Protein AF-A0A9W8CNP0-F1 (afdb_monomer_lite)

Secondary structure (DSSP, 8-state):
---HHHHHHHHHHHHHHHHHHHHHHHHHHHHHHHHHHHHHHHTT-S---------------HHHHHHHHHHHHHHHHHHHHHHHHS-HHHHHHHHHHHHHHHHHHHHHHHHHHHHHHHH-------------TT---------HHHHHHHHHHHHHHHHHHHH--HHHHHHHHHHHHHHHHHHTTT--

InterPro domains:
  IPR007369 Peptidase A22B, signal peptide peptidase [PF04258] (54-188)
  IPR007369 Peptidase A22B, signal peptide peptidase [PTHR12174] (8-188)

Radius of gyration: 21.9 Å; chains: 1; bounding box: 45×55×64 Å

Sequence (188 aa):
MADAGVLVAYAAIGAMALAPIYTGSYASLSRLASSKKRSDKAQFAEYSDSEDEDDESESLSSEDAYWMPVYGSGALLTMFLVLKYLKSEWVTVLLSAYIALVGVAAVTQVAVCAAKRATGVKLPLFHVHLAHRARTIAHVQFTALHIGACAGAAVLTGFYLWSRNWVASNALGLAASFSAVALLRLDS

pLDDT: mean 74.89, std 20.9, range [31.19, 96.94]

Organism: NCBI:txid1286918

Structure (mmCIF, N/CA/C/O backbone):
data_AF-A0A9W8CNP0-F1
#
_entry.id   AF-A0A9W8CNP0-F1
#
loop_
_atom_site.group_PDB
_atom_site.id
_atom_site.type_symbol
_atom_site.label_atom_id
_atom_site.label_alt_id
_atom_site.label_comp_id
_atom_site.label_asym_id
_atom_site.label_entity_id
_atom_site.label_seq_id
_atom_site.pdbx_PDB_ins_code
_atom_site.Cartn_x
_atom_site.Cartn_y
_atom_site.Cartn_z
_atom_site.occupancy
_atom_site.B_iso_or_equiv
_atom_site.auth_seq_id
_atom_site.auth_comp_id
_atom_site.auth_asym_id
_atom_site.auth_atom_id
_atom_site.pdbx_PDB_model_num
ATOM 1 N N . MET A 1 1 ? -14.488 22.983 -21.246 1.00 52.34 1 MET A N 1
ATOM 2 C CA . MET A 1 1 ? -15.322 22.660 -20.067 1.00 52.34 1 MET A CA 1
ATOM 3 C C . MET A 1 1 ? -14.872 21.288 -19.608 1.00 52.34 1 MET A C 1
ATOM 5 O O . MET A 1 1 ? -14.804 20.413 -20.460 1.00 52.34 1 MET A O 1
ATOM 9 N N . ALA A 1 2 ? -14.423 21.124 -18.360 1.00 57.47 2 ALA A N 1
ATOM 10 C CA . ALA A 1 2 ? -14.002 19.806 -17.885 1.00 57.47 2 ALA A CA 1
ATOM 11 C C . ALA A 1 2 ? -15.187 18.840 -18.003 1.00 57.47 2 ALA A C 1
ATOM 13 O O . ALA A 1 2 ? -16.287 19.168 -17.560 1.00 57.47 2 ALA A O 1
ATOM 14 N N . ASP A 1 3 ? -14.965 17.703 -18.655 1.00 85.06 3 ASP A N 1
ATOM 15 C CA . ASP A 1 3 ? -15.973 16.660 -18.799 1.00 85.06 3 ASP A CA 1
ATOM 16 C C . ASP A 1 3 ? -16.350 16.132 -17.404 1.00 85.06 3 ASP A C 1
ATOM 18 O O . ASP A 1 3 ? -15.479 15.952 -16.544 1.00 85.06 3 ASP A O 1
ATOM 22 N N . ALA A 1 4 ? -17.641 15.916 -17.152 1.00 87.06 4 ALA A N 1
ATOM 23 C CA . ALA A 1 4 ? -18.155 15.575 -15.825 1.00 87.06 4 ALA A CA 1
ATOM 24 C C . ALA A 1 4 ? -17.479 14.312 -15.261 1.00 87.06 4 ALA A C 1
ATOM 26 O O . ALA A 1 4 ? -17.201 14.235 -14.063 1.00 87.06 4 ALA A O 1
ATOM 27 N N . GLY A 1 5 ? -17.129 13.358 -16.131 1.00 87.25 5 GLY A N 1
ATOM 28 C CA . GLY A 1 5 ? -16.416 12.139 -15.747 1.00 87.25 5 GLY A CA 1
ATOM 29 C C . GLY A 1 5 ? -15.008 12.390 -15.195 1.00 87.25 5 GLY A C 1
ATOM 30 O O . GLY A 1 5 ? -14.600 11.743 -14.231 1.00 87.25 5 GLY A O 1
ATOM 31 N N . VAL A 1 6 ? -14.279 13.366 -15.742 1.00 89.50 6 VAL A N 1
ATOM 32 C CA . VAL A 1 6 ? -12.925 13.716 -15.276 1.00 89.50 6 VAL A CA 1
ATOM 33 C C . VAL A 1 6 ? -12.987 14.374 -13.899 1.00 89.50 6 VAL A C 1
ATOM 35 O O . VAL A 1 6 ? -12.171 14.079 -13.026 1.00 89.50 6 VAL A O 1
ATOM 38 N N . LEU A 1 7 ? -13.993 15.221 -13.672 1.00 92.25 7 LEU A N 1
ATOM 39 C CA . LEU A 1 7 ? -14.185 15.895 -12.390 1.00 92.25 7 LEU A CA 1
ATOM 40 C C . LEU A 1 7 ? -14.560 14.902 -11.278 1.00 92.25 7 LEU A C 1
ATOM 42 O O . LEU A 1 7 ? -14.022 14.983 -10.174 1.00 92.25 7 LEU A O 1
ATOM 46 N N . VAL A 1 8 ? -15.409 13.916 -11.592 1.00 91.06 8 VAL A N 1
ATOM 47 C CA . VAL A 1 8 ? -15.723 12.802 -10.683 1.00 91.06 8 VAL A CA 1
ATOM 48 C C . VAL A 1 8 ? -14.477 11.975 -10.375 1.00 91.06 8 VAL A C 1
ATOM 50 O O . VAL A 1 8 ? -14.248 11.645 -9.213 1.00 91.06 8 VAL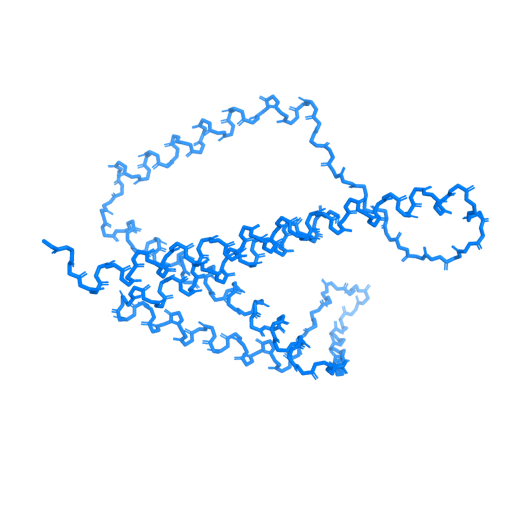 A O 1
ATOM 53 N N . ALA A 1 9 ? -13.643 11.675 -11.376 1.00 90.44 9 ALA A N 1
ATOM 54 C CA . ALA A 1 9 ? -12.404 10.937 -11.156 1.00 90.44 9 ALA A CA 1
ATOM 55 C C . ALA A 1 9 ? -11.478 11.684 -10.186 1.00 90.44 9 ALA A C 1
ATOM 57 O O . ALA A 1 9 ? -11.059 11.091 -9.195 1.00 90.44 9 ALA A O 1
ATOM 58 N N . TYR A 1 10 ? -11.228 12.981 -10.404 1.00 91.94 10 TYR A N 1
ATOM 59 C CA . TYR A 1 10 ? -10.397 13.801 -9.512 1.00 91.94 10 TYR A CA 1
ATOM 60 C C . TYR A 1 10 ? -10.950 13.902 -8.091 1.00 91.94 10 TYR A C 1
ATOM 62 O O . TYR A 1 10 ? -10.191 13.772 -7.130 1.00 91.94 10 TYR A O 1
ATOM 70 N N . ALA A 1 11 ? -12.265 14.070 -7.941 1.00 93.12 11 ALA A N 1
ATOM 71 C CA . ALA A 1 11 ? -12.896 14.049 -6.628 1.00 93.12 11 ALA A CA 1
ATOM 72 C C . ALA A 1 11 ? -12.713 12.684 -5.939 1.00 93.12 11 ALA A C 1
ATOM 74 O O . ALA A 1 11 ? -12.383 12.632 -4.753 1.00 93.12 11 ALA A O 1
ATOM 75 N N . ALA A 1 12 ? -12.859 11.583 -6.683 1.00 91.94 12 ALA A N 1
ATOM 76 C CA . ALA A 1 12 ? -12.706 10.231 -6.159 1.00 91.94 12 ALA A CA 1
ATOM 77 C C . ALA A 1 12 ? -11.271 9.945 -5.693 1.00 91.94 12 ALA A C 1
ATOM 79 O O . ALA A 1 12 ? -11.085 9.499 -4.561 1.00 91.94 12 ALA A O 1
ATOM 80 N N . ILE A 1 13 ? -10.248 10.227 -6.511 1.00 92.12 13 ILE A N 1
ATOM 81 C CA . ILE A 1 13 ? -8.848 10.026 -6.089 1.00 92.12 13 ILE A CA 1
ATOM 82 C C . ILE A 1 13 ? -8.451 10.959 -4.941 1.00 92.12 13 ILE A C 1
ATOM 84 O O . ILE A 1 13 ? -7.749 10.523 -4.031 1.00 92.12 13 ILE A O 1
ATOM 88 N N . GLY A 1 14 ? -8.953 12.199 -4.918 1.00 93.75 14 GLY A N 1
ATOM 89 C CA . GLY A 1 14 ? -8.741 13.120 -3.801 1.00 93.75 14 GLY A CA 1
ATOM 90 C C . GLY A 1 14 ? -9.324 12.584 -2.492 1.00 93.75 14 GLY A C 1
ATOM 91 O O . GLY A 1 14 ? -8.628 12.521 -1.480 1.00 93.75 14 GLY A O 1
ATOM 92 N N . ALA A 1 15 ? -10.574 12.116 -2.512 1.00 93.81 15 ALA A N 1
ATOM 93 C CA . ALA A 1 15 ? -11.214 11.523 -1.340 1.00 93.81 15 ALA A CA 1
ATOM 94 C C . ALA A 1 15 ? -10.492 10.249 -0.862 1.00 93.81 15 ALA A C 1
ATOM 96 O O . ALA A 1 15 ? -10.265 10.079 0.338 1.00 93.81 15 ALA A O 1
ATOM 97 N N . MET A 1 16 ? -10.083 9.379 -1.793 1.00 93.12 16 MET A N 1
ATOM 98 C CA . MET A 1 16 ? -9.339 8.155 -1.478 1.00 93.12 16 MET A CA 1
ATOM 99 C C . MET A 1 16 ? -7.956 8.435 -0.885 1.00 93.12 16 MET A C 1
ATOM 101 O O . MET A 1 16 ? -7.512 7.662 -0.043 1.00 93.12 16 MET A O 1
ATOM 105 N N . ALA A 1 17 ? -7.298 9.535 -1.263 1.00 92.69 17 ALA A N 1
ATOM 106 C CA . ALA A 1 17 ? -6.037 9.956 -0.658 1.00 92.69 17 ALA A CA 1
ATOM 107 C C . ALA A 1 17 ? -6.234 10.522 0.759 1.00 92.69 17 ALA A C 1
ATOM 109 O O . ALA A 1 17 ? -5.468 10.209 1.669 1.00 92.69 17 ALA A O 1
ATOM 110 N N . LEU A 1 18 ? -7.284 11.321 0.975 1.00 94.62 18 LEU A N 1
ATOM 111 C CA . LEU A 1 18 ? -7.555 11.942 2.276 1.00 94.62 18 LEU A CA 1
ATOM 112 C C . LEU A 1 18 ? -7.949 10.926 3.358 1.00 94.62 18 LEU A C 1
ATOM 114 O O . LEU A 1 18 ? -7.628 11.130 4.527 1.00 94.62 18 LEU A O 1
ATOM 118 N N . ALA A 1 19 ? -8.611 9.825 2.998 1.00 91.69 19 ALA A N 1
ATOM 119 C CA . ALA A 1 19 ? -9.080 8.819 3.954 1.00 91.69 19 ALA A CA 1
ATOM 120 C C . ALA A 1 19 ? -7.958 8.151 4.796 1.00 91.69 19 ALA A C 1
ATOM 122 O O . ALA A 1 19 ? -8.030 8.209 6.032 1.00 91.69 19 ALA A O 1
ATOM 123 N N . PRO A 1 20 ? -6.907 7.539 4.211 1.00 90.62 20 PRO A N 1
ATOM 124 C CA . PRO A 1 20 ? -5.796 6.977 4.979 1.00 90.62 20 PRO A CA 1
ATOM 125 C C . PRO A 1 20 ? -4.989 8.057 5.717 1.00 90.62 20 PRO A C 1
ATOM 127 O O . PRO A 1 20 ? -4.544 7.813 6.834 1.00 90.62 20 PRO A O 1
ATOM 130 N N . ILE A 1 21 ? -4.867 9.272 5.164 1.00 91.56 21 ILE A N 1
ATOM 131 C CA . ILE A 1 21 ? -4.181 10.394 5.831 1.00 91.56 21 ILE A CA 1
ATOM 132 C C . ILE A 1 21 ? -4.920 10.795 7.111 1.00 91.56 21 ILE A C 1
ATOM 134 O O . ILE A 1 21 ? -4.317 10.888 8.179 1.00 91.56 21 ILE A O 1
ATOM 138 N N . TYR A 1 22 ? -6.236 10.997 7.022 1.00 91.81 22 TYR A N 1
ATOM 139 C CA . TYR A 1 22 ? -7.063 11.369 8.166 1.00 91.81 22 TYR A CA 1
ATOM 140 C C . TYR A 1 22 ? -7.059 10.282 9.242 1.00 91.81 22 TYR A C 1
ATOM 142 O O . TYR A 1 22 ? -6.845 10.564 10.419 1.00 91.81 22 TYR A O 1
ATOM 150 N N . THR A 1 23 ? -7.260 9.024 8.846 1.00 86.44 23 THR A N 1
ATOM 151 C CA . THR A 1 23 ? -7.274 7.902 9.796 1.00 86.44 23 THR A CA 1
ATOM 152 C C . THR A 1 23 ? -5.909 7.650 10.432 1.00 86.44 23 THR A C 1
ATOM 154 O O . THR A 1 23 ? -5.859 7.347 11.625 1.00 86.44 23 THR A O 1
ATOM 157 N N . GLY A 1 24 ? -4.817 7.826 9.684 1.00 86.44 24 GLY A N 1
ATOM 158 C CA . GLY A 1 24 ? -3.456 7.806 10.212 1.00 86.44 24 GLY A CA 1
ATOM 159 C C . GLY A 1 24 ? -3.225 8.931 11.221 1.00 86.44 24 GLY A C 1
ATOM 160 O O . GLY A 1 24 ? -2.828 8.666 12.350 1.00 86.44 24 GLY A O 1
ATOM 161 N N . SER A 1 25 ? -3.572 10.172 10.866 1.00 89.12 25 SER A N 1
ATOM 162 C CA . SER A 1 25 ? -3.433 11.339 11.749 1.00 89.12 25 SER A CA 1
ATOM 163 C C . SER A 1 25 ? -4.245 11.203 13.043 1.00 89.12 25 SER A C 1
ATOM 165 O O . SER A 1 25 ? -3.721 11.421 14.137 1.00 89.12 25 SER A O 1
ATOM 167 N N . TYR A 1 26 ? -5.506 10.773 12.945 1.00 86.12 26 TYR A N 1
ATOM 168 C CA . TYR A 1 26 ? -6.362 10.553 14.111 1.00 86.12 26 TYR A CA 1
ATOM 169 C C . TYR A 1 26 ? -5.817 9.445 15.021 1.00 86.12 26 TYR A C 1
ATOM 171 O O . TYR A 1 26 ? -5.792 9.592 16.246 1.00 86.12 26 TYR A O 1
ATOM 179 N N . ALA A 1 27 ? -5.325 8.350 14.431 1.00 79.88 27 ALA A N 1
ATOM 180 C CA . ALA A 1 27 ? -4.670 7.290 15.186 1.00 79.88 27 ALA A CA 1
ATOM 181 C C . ALA A 1 27 ? -3.427 7.809 15.930 1.00 79.88 27 ALA A C 1
ATOM 183 O O . ALA A 1 27 ? -3.267 7.492 17.109 1.00 79.88 27 ALA A O 1
ATOM 184 N N . SER A 1 28 ? -2.605 8.658 15.307 1.00 78.75 28 SER A N 1
ATOM 185 C CA . SER A 1 28 ? -1.429 9.262 15.949 1.00 78.75 28 SER A CA 1
ATOM 186 C C . SER A 1 28 ? -1.783 10.156 17.144 1.00 78.75 28 SER A C 1
ATOM 188 O O . SER A 1 28 ? -1.115 10.095 18.174 1.00 78.75 28 SER A O 1
ATOM 190 N N . LEU A 1 29 ? -2.870 10.934 17.073 1.00 78.81 29 LEU A N 1
ATOM 191 C CA . LEU A 1 29 ? -3.323 11.763 18.202 1.00 78.81 29 LEU A CA 1
ATOM 192 C C . LEU A 1 29 ? -3.819 10.923 19.385 1.00 78.81 29 LEU A C 1
ATOM 194 O O . LEU A 1 29 ? -3.497 11.219 20.537 1.00 78.81 29 LEU A O 1
ATOM 198 N N . SER A 1 30 ? -4.572 9.851 19.111 1.00 71.31 30 SER A N 1
ATOM 199 C CA . SER A 1 30 ? -5.047 8.938 20.161 1.00 71.31 30 SER A CA 1
ATOM 200 C C . SER A 1 30 ? -3.893 8.278 20.929 1.00 71.31 30 SER A C 1
ATOM 202 O O . SER A 1 30 ? -4.005 8.037 22.131 1.00 71.31 30 SER A O 1
ATOM 204 N N . ARG A 1 31 ? -2.751 8.069 20.261 1.00 64.56 31 ARG A N 1
ATOM 205 C CA . ARG A 1 31 ? -1.525 7.525 20.857 1.00 64.56 31 ARG A CA 1
ATOM 206 C C . ARG A 1 31 ? -0.835 8.521 21.774 1.00 64.56 31 ARG A C 1
ATOM 208 O O . ARG A 1 31 ? -0.510 8.160 22.899 1.00 64.56 31 ARG A O 1
ATOM 215 N N . LEU A 1 32 ? -0.692 9.778 21.352 1.00 64.94 32 LEU A N 1
ATOM 216 C CA . LEU A 1 32 ? -0.100 10.819 22.197 1.00 64.94 32 LEU A CA 1
ATOM 217 C C . LEU A 1 32 ? -0.927 11.051 23.474 1.00 64.94 32 LEU A C 1
ATOM 219 O O . LEU A 1 32 ? -0.374 11.189 24.564 1.00 64.94 32 LEU A O 1
ATOM 223 N N . ALA A 1 33 ? -2.259 11.024 23.360 1.00 61.75 33 ALA A N 1
ATOM 224 C CA . ALA A 1 33 ? -3.156 11.129 24.511 1.00 61.75 33 ALA A CA 1
ATOM 225 C C . ALA A 1 33 ? -3.065 9.908 25.451 1.00 61.75 33 ALA A C 1
ATOM 227 O O . ALA A 1 33 ? -3.088 10.070 26.672 1.00 61.75 33 ALA A O 1
ATOM 228 N N . SER A 1 34 ? -2.936 8.693 24.901 1.00 59.28 34 SER A N 1
ATOM 229 C CA . SER A 1 34 ? -2.776 7.458 25.683 1.00 59.28 34 SER A CA 1
ATOM 230 C C . SER A 1 34 ? -1.407 7.358 26.365 1.00 59.28 34 SER A C 1
ATOM 232 O O . SER A 1 34 ? -1.339 6.963 27.525 1.00 59.28 34 SER A O 1
ATOM 234 N N . SER A 1 35 ? -0.331 7.772 25.689 1.00 57.94 35 SER A N 1
ATOM 235 C CA . SER A 1 35 ? 1.027 7.831 26.247 1.00 57.94 35 SER A CA 1
ATOM 236 C C . SER A 1 35 ? 1.113 8.833 27.406 1.00 57.94 35 SER A C 1
ATOM 238 O O . SER A 1 35 ? 1.580 8.480 28.487 1.00 57.94 35 SER A O 1
ATOM 240 N N . LYS A 1 36 ? 0.515 10.028 27.267 1.00 57.53 36 LYS A N 1
ATOM 241 C CA . LYS A 1 36 ? 0.411 11.001 28.372 1.00 57.53 36 LYS A CA 1
ATOM 242 C C . LYS A 1 36 ? -0.359 10.441 29.579 1.00 57.53 36 LYS A C 1
ATOM 244 O O . LYS A 1 36 ? 0.073 10.603 30.714 1.00 57.53 36 LYS A O 1
ATOM 249 N N . LYS A 1 37 ? -1.454 9.708 29.339 1.00 57.44 37 LYS A N 1
ATOM 250 C CA . LYS A 1 37 ? -2.238 9.052 30.401 1.00 57.44 37 LYS A CA 1
ATOM 251 C C . LYS A 1 37 ? -1.493 7.880 31.064 1.00 57.44 37 LYS A C 1
ATOM 253 O O . LYS A 1 37 ? -1.714 7.639 32.247 1.00 57.44 37 LYS A O 1
ATOM 258 N N . ARG A 1 38 ? -0.628 7.159 30.333 1.00 54.12 38 ARG A N 1
ATOM 259 C CA . ARG A 1 38 ? 0.280 6.135 30.892 1.00 54.12 38 ARG A CA 1
ATOM 260 C C . ARG A 1 38 ? 1.384 6.785 31.736 1.00 54.12 38 ARG A C 1
ATOM 262 O O . ARG A 1 38 ? 1.612 6.301 32.835 1.00 54.12 38 ARG A O 1
ATOM 269 N N . SER A 1 39 ? 1.968 7.908 31.306 1.00 51.56 39 SER A N 1
ATOM 270 C CA . SER A 1 39 ? 2.965 8.668 32.088 1.00 51.56 39 SER A CA 1
ATOM 271 C C . SER A 1 39 ? 2.400 9.182 33.418 1.00 51.56 39 SER A C 1
ATOM 273 O O . SER A 1 39 ? 3.033 9.008 34.455 1.00 51.56 39 SER A O 1
ATOM 275 N N . ASP A 1 40 ? 1.189 9.750 33.414 1.00 51.94 40 ASP A N 1
ATOM 276 C CA . ASP A 1 40 ? 0.537 10.232 34.644 1.00 51.94 40 ASP A CA 1
ATOM 277 C C . ASP A 1 40 ? 0.122 9.075 35.580 1.00 51.94 40 ASP A C 1
ATOM 279 O O . ASP A 1 40 ? 0.050 9.245 36.796 1.00 51.94 40 ASP A O 1
ATOM 283 N N . LYS A 1 41 ? -0.145 7.877 35.032 1.00 48.78 41 LYS A N 1
ATOM 284 C CA . LYS A 1 41 ? -0.529 6.682 35.807 1.00 48.78 41 LYS A CA 1
ATOM 285 C C . LYS A 1 41 ? 0.682 5.888 36.322 1.00 48.78 41 LYS A C 1
ATOM 287 O O . LYS A 1 41 ? 0.595 5.311 37.402 1.00 48.78 41 LYS A O 1
ATOM 292 N N . ALA A 1 42 ? 1.802 5.891 35.597 1.00 48.53 42 ALA A N 1
ATOM 293 C CA . ALA A 1 42 ? 3.058 5.250 35.997 1.00 48.53 42 ALA A CA 1
ATOM 294 C C . ALA A 1 42 ? 3.682 5.915 37.234 1.00 48.53 42 ALA A C 1
ATOM 296 O O . ALA A 1 42 ? 4.314 5.241 38.038 1.00 48.53 42 ALA A O 1
ATOM 297 N N . GLN A 1 43 ? 3.421 7.207 37.460 1.00 48.19 43 GLN A N 1
ATOM 298 C CA . GLN A 1 43 ? 3.875 7.906 38.665 1.00 48.19 43 GLN A CA 1
ATOM 299 C C . GLN A 1 43 ? 3.107 7.499 39.948 1.00 48.19 43 GLN A C 1
ATOM 301 O O . GLN A 1 43 ? 3.491 7.915 41.038 1.00 48.19 43 GLN A O 1
ATOM 306 N N . PHE A 1 44 ? 2.037 6.691 39.848 1.00 45.84 44 PHE A N 1
ATOM 307 C CA . PHE A 1 44 ? 1.199 6.281 40.991 1.00 45.84 44 PHE A CA 1
ATOM 308 C C . PHE A 1 44 ? 0.917 4.763 41.075 1.00 45.84 44 PHE A C 1
ATOM 310 O O . PHE A 1 44 ? 0.203 4.321 41.972 1.00 45.84 44 PHE A O 1
ATOM 317 N N . ALA A 1 45 ? 1.448 3.936 40.170 1.00 45.88 45 ALA A N 1
ATOM 318 C CA . ALA A 1 45 ? 1.125 2.508 40.096 1.00 45.88 45 ALA A CA 1
ATOM 319 C C . ALA A 1 45 ? 2.363 1.613 40.292 1.00 45.88 45 ALA A C 1
ATOM 321 O O . ALA A 1 45 ? 2.779 0.920 39.374 1.00 45.88 45 ALA A O 1
ATOM 322 N N . GLU A 1 46 ? 2.913 1.582 41.510 1.00 38.09 46 GLU A N 1
ATOM 323 C CA . GLU A 1 46 ? 3.950 0.614 41.925 1.00 38.09 46 GLU A CA 1
ATOM 324 C C . GLU A 1 46 ? 3.354 -0.728 42.415 1.00 38.09 46 GLU A C 1
ATOM 326 O O . GLU A 1 46 ? 3.965 -1.437 43.206 1.00 38.09 46 GLU A O 1
ATOM 331 N N . TYR A 1 47 ? 2.134 -1.097 42.001 1.00 36.94 47 TYR A N 1
ATOM 332 C CA . TYR A 1 47 ? 1.569 -2.421 42.309 1.00 36.94 47 TYR A CA 1
ATOM 333 C C . TYR A 1 47 ? 0.377 -2.762 41.399 1.00 36.94 47 TYR A C 1
ATOM 335 O O . TYR A 1 47 ? -0.785 -2.645 41.785 1.00 36.94 47 TYR A O 1
ATOM 343 N N . SER A 1 48 ? 0.639 -3.155 40.153 1.00 31.19 48 SER A N 1
ATOM 344 C CA . SER A 1 48 ? -0.334 -3.909 39.355 1.00 31.19 48 SER A CA 1
ATOM 345 C C . SER A 1 48 ? 0.403 -4.753 38.326 1.00 31.19 48 SER A C 1
ATOM 347 O O . SER A 1 48 ? 1.022 -4.228 37.410 1.00 31.19 48 SER A O 1
ATOM 349 N N . ASP A 1 49 ? 0.300 -6.059 38.523 1.00 33.12 49 ASP A N 1
ATOM 350 C CA . ASP A 1 49 ? 0.752 -7.146 37.663 1.00 33.12 49 ASP A CA 1
ATOM 351 C C . ASP A 1 49 ? 0.014 -7.098 36.312 1.00 33.12 49 ASP A C 1
ATOM 353 O O . ASP A 1 49 ? -1.106 -7.593 36.170 1.00 33.12 49 ASP A O 1
ATOM 357 N N . SER A 1 50 ? 0.590 -6.393 35.341 1.00 31.44 50 SER A N 1
ATOM 358 C CA . SER A 1 50 ? 0.141 -6.404 33.950 1.00 31.44 50 SER A CA 1
ATOM 359 C C . SER A 1 50 ? 1.344 -6.646 33.050 1.00 31.44 50 SER A C 1
ATOM 361 O O . SER A 1 50 ? 2.167 -5.750 32.873 1.00 31.44 50 SER A O 1
ATOM 363 N N . GLU A 1 51 ? 1.412 -7.866 32.514 1.00 37.09 51 GLU A N 1
ATOM 364 C CA . GLU A 1 51 ? 2.249 -8.308 31.394 1.00 37.09 51 GLU A CA 1
ATOM 365 C C . GLU A 1 51 ? 1.893 -7.536 30.105 1.00 37.09 51 GLU A C 1
ATOM 367 O O . GLU A 1 51 ? 1.311 -8.094 29.179 1.00 37.09 51 GLU A O 1
ATOM 372 N N . ASP A 1 52 ? 2.193 -6.240 30.043 1.00 37.22 52 ASP A N 1
ATOM 373 C CA . ASP A 1 52 ? 2.181 -5.490 28.786 1.00 37.22 52 ASP A CA 1
ATOM 374 C C . ASP A 1 52 ? 3.639 -5.234 28.397 1.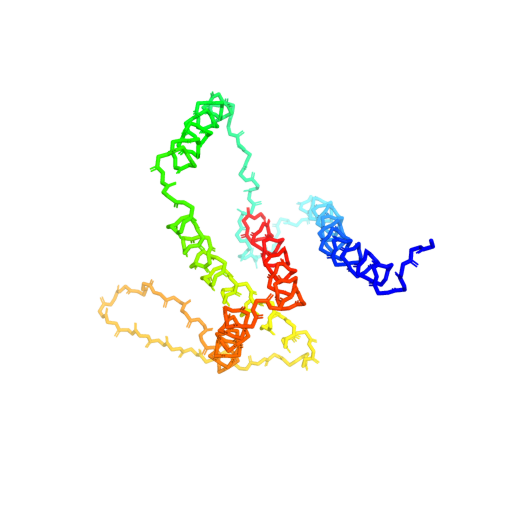00 37.22 52 ASP A C 1
ATOM 376 O O . ASP A 1 52 ? 4.328 -4.462 29.062 1.00 37.22 52 ASP A O 1
ATOM 380 N N . GLU A 1 53 ? 4.078 -5.938 27.352 1.00 39.38 53 GLU A N 1
ATOM 381 C CA . GLU A 1 53 ? 5.381 -5.823 26.694 1.00 39.38 53 GLU A CA 1
ATOM 382 C C . GLU A 1 53 ? 5.804 -4.353 26.536 1.00 39.38 53 GLU A C 1
ATOM 384 O O . GLU A 1 53 ? 5.014 -3.487 26.143 1.00 39.38 53 GLU A O 1
ATOM 389 N N . ASP A 1 54 ? 7.060 -4.085 26.883 1.00 39.75 54 ASP A N 1
ATOM 390 C CA . ASP A 1 54 ? 7.716 -2.796 26.729 1.00 39.75 54 ASP A CA 1
ATOM 391 C C . ASP A 1 54 ? 7.790 -2.419 25.236 1.00 39.75 54 ASP A C 1
ATOM 393 O O . ASP A 1 54 ? 8.763 -2.728 24.553 1.00 39.75 54 ASP A O 1
ATOM 397 N N . ASP A 1 55 ? 6.763 -1.740 24.716 1.00 48.44 55 ASP A N 1
ATOM 398 C CA . ASP A 1 55 ? 6.828 -1.013 23.440 1.00 48.44 55 ASP A CA 1
ATOM 399 C C . ASP A 1 55 ? 7.723 0.233 23.625 1.00 48.44 55 ASP A C 1
ATOM 401 O O . ASP A 1 55 ? 7.267 1.384 23.670 1.00 48.44 55 ASP A O 1
ATOM 405 N N . GLU A 1 56 ? 9.027 0.013 23.805 1.00 47.22 56 GLU A N 1
ATOM 406 C CA . GLU A 1 56 ? 10.023 1.045 23.547 1.00 47.22 56 GLU A CA 1
ATOM 407 C C . GLU A 1 56 ? 9.997 1.323 22.048 1.00 47.22 56 GLU A C 1
ATOM 409 O O . GLU A 1 56 ? 10.399 0.499 21.232 1.00 47.22 56 GLU A O 1
ATOM 414 N N . SER A 1 57 ? 9.523 2.511 21.672 1.00 51.69 57 SER A N 1
ATOM 415 C CA . SER A 1 57 ? 9.684 3.009 20.312 1.00 51.69 57 SER A CA 1
ATOM 416 C C . SER A 1 57 ? 11.167 2.915 19.938 1.00 51.69 57 SER A C 1
ATOM 418 O O . SER A 1 57 ? 11.967 3.675 20.493 1.00 51.69 57 SER A O 1
ATOM 420 N N . GLU A 1 58 ? 11.535 1.998 19.036 1.00 57.12 58 GLU A N 1
ATOM 421 C CA . GLU A 1 58 ? 12.906 1.856 18.547 1.00 57.12 58 GLU A CA 1
ATOM 422 C C . GLU A 1 58 ? 13.336 3.179 17.897 1.00 57.12 58 GLU A C 1
ATOM 424 O O . GLU A 1 58 ? 13.013 3.515 16.755 1.00 57.12 58 GLU A O 1
ATOM 429 N N . SER A 1 59 ? 14.028 4.001 18.679 1.00 63.16 59 SER A N 1
ATOM 430 C CA . SER A 1 59 ? 14.628 5.240 18.217 1.00 63.16 59 SER A CA 1
ATOM 431 C C . SER A 1 59 ? 15.823 4.867 17.352 1.00 63.16 59 SER A C 1
ATOM 433 O O . SER A 1 59 ? 16.818 4.379 17.885 1.00 63.16 59 SER A O 1
ATOM 435 N N . LEU A 1 60 ? 15.745 5.135 16.042 1.00 67.75 60 LEU A N 1
ATOM 436 C CA . LEU A 1 60 ? 16.868 4.960 15.115 1.00 67.75 60 LEU A CA 1
ATOM 437 C C . LEU A 1 60 ? 18.148 5.538 15.731 1.00 67.75 60 LEU A C 1
ATOM 439 O O . LEU A 1 60 ? 18.201 6.726 16.068 1.00 67.75 60 LEU A O 1
ATOM 443 N N . SER A 1 61 ? 19.169 4.698 15.895 1.00 80.69 61 SER A N 1
ATOM 444 C CA . SER A 1 61 ? 20.440 5.129 16.465 1.00 80.69 61 SER A CA 1
ATOM 445 C C . SER A 1 61 ? 21.118 6.130 15.525 1.00 80.69 61 SER A C 1
ATOM 447 O O . SER A 1 61 ? 20.989 6.057 14.300 1.00 80.69 61 SER A O 1
ATOM 449 N N . SER A 1 62 ? 21.896 7.058 16.086 1.00 79.75 62 SER A N 1
ATOM 450 C CA . SER A 1 62 ? 22.719 8.017 15.331 1.00 79.75 62 SER A CA 1
ATOM 451 C C . SER A 1 62 ? 23.614 7.330 14.290 1.00 79.75 62 SER A C 1
ATOM 453 O O . SER A 1 62 ? 23.948 7.919 13.263 1.00 79.75 62 SER A O 1
ATOM 455 N N . GLU A 1 63 ? 23.999 6.082 14.563 1.00 84.62 63 GLU A N 1
ATOM 456 C CA . GLU A 1 63 ? 24.816 5.253 13.683 1.00 84.62 63 GLU A CA 1
ATOM 457 C C . GLU A 1 63 ? 24.032 4.744 12.460 1.00 84.62 63 GLU A C 1
ATOM 459 O O . GLU A 1 63 ? 24.532 4.826 11.336 1.00 84.62 63 GLU A O 1
ATOM 464 N N . ASP A 1 64 ? 22.767 4.344 12.630 1.00 83.50 64 ASP A N 1
ATOM 465 C CA . ASP A 1 64 ? 21.894 3.905 11.529 1.00 83.50 64 ASP A CA 1
ATOM 466 C C . ASP A 1 64 ? 21.560 5.057 10.573 1.00 83.50 64 ASP A C 1
ATOM 468 O O . ASP A 1 64 ? 21.498 4.890 9.350 1.00 83.50 64 ASP A O 1
ATOM 472 N N . ALA A 1 65 ? 21.414 6.269 11.118 1.00 87.62 65 ALA A N 1
ATOM 473 C CA . ALA A 1 65 ? 21.159 7.473 10.334 1.00 87.62 65 ALA A CA 1
ATOM 474 C C . ALA A 1 65 ? 22.308 7.803 9.363 1.00 87.62 65 ALA A C 1
ATOM 476 O O . ALA A 1 65 ? 22.058 8.314 8.269 1.00 87.62 65 ALA A O 1
ATOM 477 N N . TYR A 1 66 ? 23.559 7.479 9.716 1.00 90.06 66 TYR A N 1
ATOM 478 C CA . TYR A 1 66 ? 24.714 7.714 8.844 1.00 90.06 66 TYR A CA 1
ATOM 479 C C . TYR A 1 66 ? 24.755 6.760 7.642 1.00 90.06 66 TYR A C 1
ATOM 481 O O . TYR A 1 66 ? 25.229 7.135 6.570 1.00 90.06 66 TYR A O 1
ATOM 489 N N . TRP A 1 67 ? 24.216 5.547 7.783 1.00 91.62 67 TRP A N 1
ATOM 490 C CA . TRP A 1 67 ? 24.126 4.577 6.687 1.00 91.62 67 TRP A CA 1
ATOM 491 C C . TRP A 1 67 ? 22.951 4.839 5.736 1.00 91.62 67 TRP A C 1
ATOM 493 O O . TRP A 1 67 ? 22.985 4.406 4.579 1.00 91.62 67 TRP A O 1
ATOM 503 N N . MET A 1 68 ? 21.938 5.596 6.172 1.00 91.38 68 MET A N 1
ATOM 504 C CA . MET A 1 68 ? 20.746 5.916 5.376 1.00 91.38 68 MET A CA 1
ATOM 505 C C . MET A 1 68 ? 21.061 6.469 3.965 1.00 91.38 68 MET A C 1
ATOM 507 O O . MET A 1 68 ? 20.472 5.970 3.000 1.00 91.38 68 MET A O 1
ATOM 511 N N . PRO A 1 69 ? 21.994 7.426 3.765 1.00 93.44 69 PRO A N 1
ATOM 512 C CA . PRO A 1 69 ? 22.316 7.946 2.433 1.00 93.44 69 PRO A CA 1
ATOM 513 C C . PRO A 1 69 ? 22.950 6.897 1.515 1.00 93.44 69 PRO A C 1
ATOM 515 O O . PRO A 1 69 ? 22.726 6.919 0.304 1.00 93.44 69 PRO A O 1
ATOM 518 N N . VAL A 1 70 ? 23.722 5.963 2.079 1.00 95.06 70 VAL A N 1
ATOM 519 C CA . VAL A 1 70 ? 24.374 4.886 1.322 1.00 95.06 70 VAL A CA 1
ATOM 520 C C . VAL A 1 70 ? 23.322 3.909 0.802 1.00 95.06 70 VAL A C 1
ATOM 522 O O . VAL A 1 70 ? 23.292 3.627 -0.398 1.00 95.06 70 VAL A O 1
ATOM 525 N N . TYR A 1 71 ? 22.406 3.463 1.667 1.00 94.62 71 TYR A N 1
ATOM 526 C CA . TYR A 1 71 ? 21.282 2.619 1.255 1.00 94.62 71 TYR A CA 1
ATOM 527 C C . TYR A 1 71 ? 20.371 3.327 0.249 1.00 94.62 71 TYR A C 1
ATOM 529 O O . TYR A 1 71 ? 19.988 2.726 -0.755 1.00 94.62 71 TYR A O 1
ATOM 537 N N . GLY A 1 72 ? 20.083 4.616 0.459 1.00 94.62 72 GLY A N 1
ATOM 538 C CA . GLY A 1 72 ? 19.300 5.427 -0.474 1.00 94.62 72 GLY A CA 1
ATOM 539 C C . GLY A 1 72 ? 19.947 5.523 -1.857 1.00 94.62 72 GLY A C 1
ATOM 540 O O . GLY A 1 72 ? 19.286 5.288 -2.868 1.00 94.62 72 GLY A O 1
ATOM 541 N N . SER A 1 73 ? 21.254 5.792 -1.914 1.00 96.56 73 SER A N 1
ATOM 542 C CA . SER A 1 73 ? 22.020 5.829 -3.166 1.00 96.56 73 SER A CA 1
ATOM 543 C C . SER A 1 73 ? 22.014 4.474 -3.882 1.00 96.56 73 SER A C 1
ATOM 545 O O . SER A 1 73 ? 21.724 4.404 -5.078 1.00 96.56 73 SER A O 1
ATOM 547 N N . GLY A 1 74 ? 22.248 3.379 -3.150 1.00 96.94 74 GLY A N 1
ATOM 548 C CA . GLY A 1 74 ? 22.200 2.022 -3.697 1.00 96.94 74 GLY A CA 1
ATOM 549 C C . GLY A 1 74 ? 20.818 1.644 -4.239 1.00 96.94 74 GLY A C 1
ATOM 550 O O . GLY A 1 74 ? 20.716 1.084 -5.334 1.00 96.94 74 GLY A O 1
ATOM 551 N N . ALA A 1 75 ? 19.749 2.000 -3.524 1.00 95.06 75 ALA A N 1
ATOM 552 C CA . ALA A 1 75 ? 18.374 1.779 -3.964 1.00 95.06 75 ALA A CA 1
ATOM 553 C C . ALA A 1 75 ? 18.052 2.571 -5.241 1.00 95.06 75 ALA A C 1
ATOM 555 O O . ALA A 1 75 ? 17.519 2.004 -6.197 1.00 95.06 75 ALA A O 1
ATOM 556 N N . LEU A 1 76 ? 18.433 3.854 -5.300 1.00 94.94 76 LEU A N 1
ATOM 557 C CA . LEU A 1 76 ? 18.249 4.703 -6.483 1.00 94.94 76 LEU A CA 1
ATOM 558 C C . LEU A 1 76 ? 19.028 4.177 -7.691 1.00 94.94 76 LEU A C 1
ATOM 560 O O . LEU A 1 76 ? 18.483 4.111 -8.794 1.00 94.94 76 LEU A O 1
ATOM 564 N N . LEU A 1 77 ? 20.280 3.760 -7.489 1.00 96.31 77 LEU A N 1
ATOM 565 C CA . LEU A 1 77 ? 21.107 3.181 -8.542 1.00 96.31 77 LEU A CA 1
ATOM 566 C C . LEU A 1 77 ? 20.519 1.859 -9.045 1.00 96.31 77 LEU A C 1
ATOM 568 O O . LEU A 1 77 ? 20.395 1.665 -10.252 1.00 96.31 77 LEU A O 1
ATOM 572 N N . THR A 1 78 ? 20.083 0.980 -8.143 1.00 94.38 78 THR A N 1
ATOM 573 C CA . THR A 1 78 ? 19.431 -0.286 -8.509 1.00 94.38 78 THR A CA 1
ATOM 574 C C . THR A 1 78 ? 18.155 -0.033 -9.310 1.00 94.38 78 THR A C 1
ATOM 576 O O . T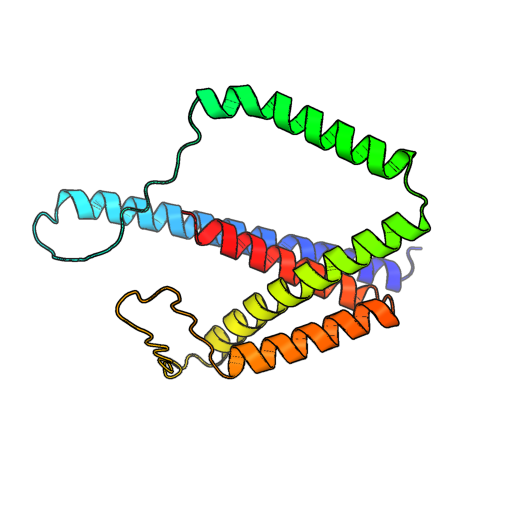HR A 1 78 ? 17.971 -0.619 -10.377 1.00 94.38 78 THR A O 1
ATOM 579 N N . MET A 1 79 ? 17.309 0.897 -8.856 1.00 90.62 79 MET A N 1
ATOM 580 C CA . MET A 1 79 ? 16.088 1.291 -9.561 1.00 90.62 79 MET A CA 1
ATOM 581 C C . MET A 1 79 ? 16.400 1.851 -10.955 1.00 90.62 79 MET A C 1
ATOM 583 O O . MET A 1 79 ? 15.754 1.480 -11.934 1.00 90.62 79 MET A O 1
ATOM 587 N N . PHE A 1 80 ? 17.434 2.687 -11.079 1.00 92.19 80 PHE A N 1
ATOM 588 C CA . PHE A 1 80 ? 17.883 3.215 -12.366 1.00 92.19 80 PHE A CA 1
ATOM 589 C C . PHE A 1 80 ? 18.341 2.109 -13.324 1.00 92.19 80 PHE A C 1
ATOM 591 O O . PHE A 1 80 ? 17.958 2.114 -14.493 1.00 92.19 80 PHE A O 1
ATOM 598 N N . LEU A 1 81 ? 19.133 1.144 -12.846 1.00 92.75 81 LEU A N 1
ATOM 599 C CA . LEU A 1 81 ? 19.602 0.025 -13.665 1.00 92.75 81 LEU A CA 1
ATOM 600 C C . LEU A 1 81 ? 18.437 -0.845 -14.148 1.00 92.75 81 LEU A C 1
ATOM 602 O O . LEU A 1 81 ? 18.388 -1.189 -15.329 1.00 92.75 81 LEU A O 1
ATOM 606 N N . VAL A 1 82 ? 17.478 -1.150 -13.270 1.00 90.19 82 VAL A N 1
ATOM 607 C CA . VAL A 1 82 ? 16.268 -1.899 -13.636 1.00 90.19 82 VAL A CA 1
ATOM 608 C C . VAL A 1 82 ? 15.495 -1.161 -14.727 1.00 90.19 82 VAL A C 1
ATOM 610 O O . VAL A 1 82 ? 15.161 -1.755 -15.743 1.00 90.19 82 VAL A O 1
ATOM 613 N N . LEU A 1 83 ? 15.262 0.144 -14.587 1.00 87.38 83 LEU A N 1
ATOM 614 C CA . LEU A 1 83 ? 14.515 0.900 -15.597 1.00 87.38 83 LEU A CA 1
ATOM 615 C C . LEU A 1 83 ? 15.282 1.079 -16.915 1.00 87.38 83 LEU A C 1
ATOM 617 O O . LEU A 1 83 ? 14.665 1.144 -17.975 1.00 87.38 83 LEU A O 1
ATOM 621 N N . LYS A 1 84 ? 16.616 1.167 -16.864 1.00 89.19 84 LYS A N 1
ATOM 622 C CA . LYS A 1 84 ? 17.454 1.392 -18.049 1.00 89.19 84 LYS A CA 1
ATOM 623 C C . LYS A 1 84 ? 17.691 0.124 -18.868 1.00 89.19 84 LYS A C 1
ATOM 625 O O . LYS A 1 84 ? 17.704 0.196 -20.094 1.00 89.19 84 LYS A O 1
ATOM 630 N N . TYR A 1 85 ? 17.938 -1.006 -18.209 1.00 89.88 85 TYR A N 1
ATOM 631 C CA . TYR A 1 85 ? 18.353 -2.243 -18.878 1.00 89.88 85 TYR A CA 1
ATOM 632 C C . TYR A 1 85 ? 17.215 -3.245 -19.073 1.00 89.88 85 TYR A C 1
ATOM 634 O O . TYR A 1 85 ? 17.303 -4.102 -19.953 1.00 89.88 85 TYR A O 1
ATOM 642 N N . LEU A 1 86 ? 16.142 -3.157 -18.287 1.00 88.31 86 LEU A N 1
ATOM 643 C CA . LEU A 1 86 ? 15.008 -4.061 -18.416 1.00 88.31 86 LEU A CA 1
ATOM 644 C C . LEU A 1 86 ? 14.031 -3.535 -19.475 1.00 88.31 86 LEU A C 1
ATOM 646 O O . LEU A 1 86 ? 13.687 -2.354 -19.507 1.00 88.31 86 LEU A O 1
ATOM 650 N N . LYS A 1 87 ? 13.553 -4.417 -20.361 1.00 86.50 87 LYS A N 1
ATOM 651 C CA . LYS A 1 87 ? 12.544 -4.028 -21.358 1.00 86.50 87 LYS A CA 1
ATOM 652 C C . LYS A 1 87 ? 11.230 -3.658 -20.663 1.00 86.50 87 LYS A C 1
ATOM 654 O O . LYS A 1 87 ? 10.844 -4.294 -19.683 1.00 86.50 87 LYS A O 1
ATOM 659 N N . SER A 1 88 ? 10.506 -2.698 -21.239 1.00 84.81 88 SER A N 1
ATOM 660 C CA . SER A 1 88 ? 9.223 -2.190 -20.717 1.00 84.81 88 SER A CA 1
ATOM 661 C C . SER A 1 88 ? 8.192 -3.295 -20.410 1.00 84.81 88 SER A C 1
ATOM 663 O O . SER A 1 88 ? 7.459 -3.211 -19.423 1.00 84.81 88 SER A O 1
ATOM 665 N N . GLU A 1 89 ? 8.189 -4.375 -21.194 1.00 89.69 89 GLU A N 1
ATOM 666 C CA . GLU A 1 89 ? 7.332 -5.550 -20.981 1.00 89.69 89 GLU A CA 1
ATOM 667 C C . GLU A 1 89 ? 7.614 -6.242 -19.637 1.00 89.69 89 GLU A C 1
ATOM 669 O O . GLU A 1 89 ? 6.698 -6.454 -18.842 1.00 89.69 89 GLU A O 1
ATOM 674 N N . TRP A 1 90 ? 8.884 -6.528 -19.336 1.00 89.12 90 TRP A N 1
ATOM 675 C CA . TRP A 1 90 ? 9.289 -7.185 -18.089 1.00 89.12 90 TRP A CA 1
ATOM 676 C C . TRP A 1 90 ? 9.039 -6.303 -16.868 1.00 89.12 90 TRP A C 1
ATOM 678 O O . TRP A 1 90 ? 8.606 -6.806 -15.834 1.00 89.12 90 TRP A O 1
ATOM 688 N N . VAL A 1 91 ? 9.234 -4.986 -16.998 1.00 89.00 91 VAL A N 1
ATOM 689 C CA . VAL A 1 91 ? 8.908 -4.021 -15.935 1.00 89.00 91 VAL A CA 1
ATOM 690 C C . VAL A 1 91 ? 7.411 -4.054 -15.618 1.00 89.00 91 VAL A C 1
ATOM 692 O O . VAL A 1 91 ? 7.022 -4.102 -14.453 1.00 89.00 91 VAL A O 1
ATOM 695 N N . THR A 1 92 ? 6.560 -4.092 -16.646 1.00 88.75 92 THR A N 1
ATOM 696 C CA . THR A 1 92 ? 5.100 -4.136 -16.475 1.00 88.75 92 THR A CA 1
ATOM 697 C C . THR A 1 92 ? 4.643 -5.429 -15.804 1.00 88.75 92 THR A C 1
ATOM 699 O O . THR A 1 92 ? 3.770 -5.398 -14.932 1.00 88.75 92 THR A O 1
ATOM 702 N N . VAL A 1 93 ? 5.236 -6.566 -16.180 1.00 90.50 93 VAL A N 1
ATOM 703 C CA . VAL A 1 93 ? 4.959 -7.865 -15.548 1.00 90.50 93 VAL A CA 1
ATOM 704 C C . VAL A 1 93 ? 5.402 -7.857 -14.086 1.00 90.50 93 VAL A C 1
ATOM 706 O O . VAL A 1 93 ? 4.611 -8.224 -13.219 1.00 90.50 93 VAL A O 1
ATOM 709 N N . LEU A 1 94 ? 6.615 -7.374 -13.799 1.00 90.62 94 LEU A N 1
ATOM 710 C CA . LEU A 1 94 ? 7.157 -7.295 -12.442 1.00 90.62 94 LEU A CA 1
ATOM 711 C C . LEU A 1 94 ? 6.288 -6.415 -11.536 1.00 90.62 94 LEU A C 1
ATOM 713 O O . LEU A 1 94 ? 5.910 -6.833 -10.443 1.00 90.62 94 LEU A O 1
ATOM 717 N N . LEU A 1 95 ? 5.907 -5.227 -12.012 1.00 88.62 95 LEU A N 1
ATOM 718 C CA . LEU A 1 95 ? 5.040 -4.318 -11.266 1.00 88.62 95 LEU A CA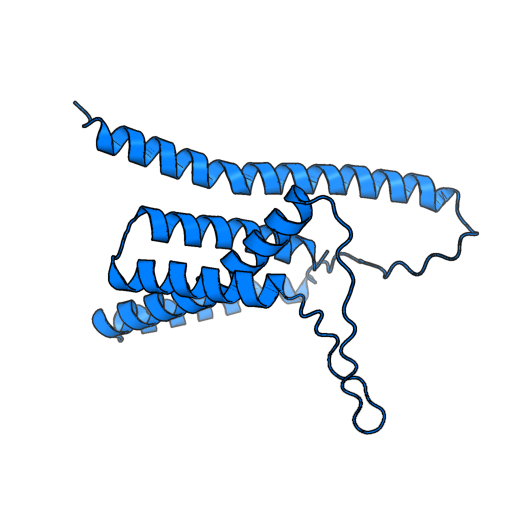 1
ATOM 719 C C . LEU A 1 95 ? 3.644 -4.915 -11.052 1.00 88.62 95 LEU A C 1
ATOM 721 O O . LEU A 1 95 ? 3.081 -4.793 -9.967 1.00 88.62 95 LEU A O 1
ATOM 725 N N . SER A 1 96 ? 3.090 -5.591 -12.062 1.00 89.69 96 SER A N 1
ATOM 726 C CA . SER A 1 96 ? 1.781 -6.246 -11.943 1.00 89.69 96 SER A CA 1
ATOM 727 C C . SER A 1 96 ? 1.820 -7.391 -10.923 1.00 89.69 96 SER A C 1
ATOM 729 O O . SER A 1 96 ? 0.894 -7.520 -10.127 1.00 89.69 96 SER A O 1
ATOM 731 N N . ALA A 1 97 ? 2.897 -8.184 -10.897 1.00 91.88 97 ALA A N 1
ATOM 732 C CA . ALA A 1 97 ? 3.101 -9.236 -9.902 1.00 91.88 97 ALA A CA 1
ATOM 733 C C . ALA A 1 97 ? 3.263 -8.662 -8.485 1.00 91.88 97 ALA A C 1
ATOM 735 O O . ALA A 1 97 ? 2.669 -9.178 -7.538 1.00 91.88 97 ALA A O 1
ATOM 736 N N . TYR A 1 98 ? 4.003 -7.558 -8.348 1.00 91.75 98 TYR A N 1
ATOM 737 C CA . TYR A 1 98 ? 4.150 -6.840 -7.084 1.00 91.75 98 TYR A CA 1
ATOM 738 C C . TYR A 1 98 ? 2.802 -6.328 -6.557 1.00 91.75 98 TYR A C 1
ATOM 740 O O . TYR A 1 98 ? 2.423 -6.645 -5.429 1.00 91.75 98 TYR A O 1
ATOM 748 N N . ILE A 1 99 ? 2.041 -5.603 -7.388 1.00 90.12 99 ILE A N 1
ATOM 749 C CA . ILE A 1 99 ? 0.706 -5.101 -7.026 1.00 90.12 99 ILE A CA 1
ATOM 750 C C . ILE A 1 99 ? -0.230 -6.262 -6.685 1.00 90.12 99 ILE A C 1
ATOM 752 O O . ILE A 1 99 ? -1.051 -6.129 -5.783 1.00 90.12 99 ILE A O 1
ATOM 756 N N . ALA A 1 100 ? -0.102 -7.406 -7.360 1.00 91.75 100 ALA A N 1
ATOM 757 C CA . ALA A 1 100 ? -0.927 -8.565 -7.065 1.00 91.75 100 ALA A CA 1
ATOM 758 C C . ALA A 1 100 ? -0.632 -9.159 -5.680 1.00 91.75 100 ALA A C 1
ATOM 760 O O . ALA A 1 100 ? -1.553 -9.365 -4.892 1.00 91.75 100 ALA A O 1
ATOM 761 N N . LEU A 1 101 ? 0.642 -9.391 -5.355 1.00 92.12 101 LEU A N 1
ATOM 762 C CA . LEU A 1 101 ? 1.043 -9.943 -4.058 1.00 92.12 101 LEU A CA 1
ATOM 763 C C . LEU A 1 101 ? 0.677 -9.005 -2.904 1.00 92.12 101 LEU A C 1
ATOM 765 O O . LEU A 1 101 ? 0.010 -9.415 -1.952 1.00 92.12 101 LEU A O 1
ATOM 769 N N . VAL A 1 102 ? 1.068 -7.734 -3.012 1.00 91.19 102 VAL A N 1
ATOM 770 C CA . VAL A 1 102 ? 0.781 -6.726 -1.983 1.00 91.19 102 VAL A CA 1
ATOM 771 C C . VAL A 1 102 ? -0.719 -6.456 -1.889 1.00 91.19 102 VAL A C 1
ATOM 773 O O . VAL A 1 102 ? -1.253 -6.345 -0.789 1.00 91.19 102 VAL A O 1
ATOM 776 N N . GLY A 1 103 ? -1.422 -6.411 -3.023 1.00 91.88 103 GLY A N 1
ATOM 777 C CA . GLY A 1 103 ? -2.864 -6.193 -3.085 1.00 91.88 103 GLY A CA 1
ATOM 778 C C . GLY A 1 103 ? -3.653 -7.280 -2.361 1.00 91.88 103 GLY A C 1
ATOM 779 O O . GLY A 1 103 ? -4.522 -6.959 -1.551 1.00 91.88 103 GLY A O 1
ATOM 780 N N . VAL A 1 104 ? -3.317 -8.558 -2.570 1.00 93.38 104 VAL A N 1
ATOM 781 C CA . VAL A 1 104 ? -3.978 -9.666 -1.861 1.00 93.38 104 VAL A CA 1
ATOM 782 C C . VAL A 1 104 ? -3.748 -9.569 -0.355 1.00 93.38 104 VAL A C 1
ATOM 784 O O . VAL A 1 104 ? -4.706 -9.665 0.417 1.00 93.38 104 VAL A O 1
ATOM 787 N N . ALA A 1 105 ? -2.506 -9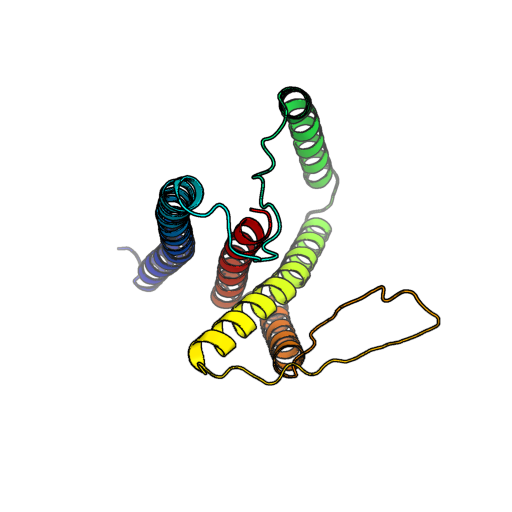.333 0.076 1.00 91.06 105 ALA A N 1
ATOM 788 C CA . ALA A 1 105 ? -2.174 -9.205 1.493 1.00 91.06 105 ALA A CA 1
ATOM 789 C C . ALA A 1 105 ? -2.920 -8.030 2.149 1.00 91.06 105 ALA A C 1
ATOM 791 O O . ALA A 1 105 ? -3.589 -8.199 3.173 1.00 91.06 105 ALA A O 1
ATOM 792 N N . ALA A 1 106 ? -2.873 -6.858 1.517 1.00 91.56 106 ALA A N 1
ATOM 793 C CA . ALA A 1 106 ? -3.486 -5.642 2.024 1.00 91.56 106 ALA A CA 1
ATOM 794 C C . ALA A 1 106 ? -5.013 -5.734 2.104 1.00 91.56 106 ALA A C 1
ATOM 796 O O . ALA A 1 106 ? -5.604 -5.426 3.141 1.00 91.56 106 ALA A O 1
ATOM 797 N N . VAL A 1 107 ? -5.668 -6.198 1.034 1.00 93.25 107 VAL A N 1
ATOM 798 C CA . VAL A 1 107 ? -7.130 -6.354 1.011 1.00 93.25 107 VAL A CA 1
ATOM 799 C C . VAL A 1 107 ? -7.574 -7.373 2.050 1.00 93.25 107 VAL A C 1
ATOM 801 O O . VAL A 1 107 ? -8.561 -7.130 2.735 1.00 93.25 107 VAL A O 1
ATOM 804 N N . THR A 1 108 ? -6.835 -8.470 2.234 1.00 90.31 108 THR A N 1
ATOM 805 C CA . THR A 1 108 ? -7.158 -9.472 3.259 1.00 90.31 108 THR A CA 1
ATOM 806 C C . THR A 1 108 ? -7.121 -8.864 4.660 1.00 90.31 108 THR A C 1
ATOM 808 O O . THR A 1 108 ? -8.065 -9.040 5.431 1.00 90.31 108 THR A O 1
ATOM 811 N N . GLN A 1 109 ? -6.070 -8.108 4.993 1.00 86.69 109 GLN A N 1
ATOM 812 C CA . GLN A 1 109 ? -5.959 -7.448 6.297 1.00 86.69 109 GLN A CA 1
ATOM 813 C C . GLN A 1 109 ? -7.082 -6.431 6.522 1.00 86.69 109 GLN A C 1
ATOM 815 O O . GLN A 1 109 ? -7.743 -6.456 7.562 1.00 86.69 109 GLN A O 1
ATOM 820 N N . VAL A 1 110 ? -7.340 -5.566 5.538 1.00 88.06 110 VAL A N 1
ATOM 821 C CA . VAL A 1 110 ? -8.384 -4.538 5.639 1.00 88.06 110 VAL A CA 1
ATOM 822 C C . VAL A 1 110 ? -9.771 -5.168 5.721 1.00 88.06 110 VAL A C 1
ATOM 824 O O . VAL A 1 110 ? -10.566 -4.757 6.562 1.00 88.06 110 VAL A O 1
ATOM 827 N N . ALA A 1 111 ? -10.054 -6.195 4.918 1.00 86.94 111 ALA A N 1
ATOM 828 C CA . ALA A 1 111 ? -11.331 -6.901 4.930 1.00 86.94 111 ALA A CA 1
ATOM 829 C C . ALA A 1 111 ? -11.587 -7.591 6.273 1.00 86.94 111 ALA A C 1
ATOM 831 O O . ALA A 1 111 ? -12.688 -7.492 6.812 1.00 86.94 111 ALA A O 1
ATOM 832 N N . VAL A 1 112 ? -10.574 -8.231 6.863 1.00 83.44 112 VAL A N 1
ATOM 833 C CA . VAL A 1 112 ? -10.707 -8.846 8.189 1.00 83.44 112 VAL A CA 1
ATOM 834 C C . VAL A 1 112 ? -10.907 -7.787 9.273 1.00 83.44 112 VAL A C 1
ATOM 836 O O . VAL A 1 112 ? -11.790 -7.941 10.117 1.00 83.44 112 VAL A O 1
ATOM 839 N N . CYS A 1 113 ? -10.139 -6.696 9.252 1.00 80.19 113 CYS A N 1
ATOM 840 C CA . CYS A 1 113 ? -10.316 -5.585 10.190 1.00 80.19 113 CYS A CA 1
ATOM 841 C C . CYS A 1 113 ? -11.710 -4.951 10.074 1.00 80.19 113 CYS A C 1
ATOM 843 O O . CYS A 1 113 ? -12.352 -4.671 11.089 1.00 80.19 113 CYS A O 1
ATOM 845 N N . ALA A 1 114 ? -12.200 -4.762 8.848 1.00 81.69 114 ALA A N 1
ATOM 846 C CA . ALA A 1 114 ? -13.536 -4.251 8.578 1.00 81.69 114 ALA A CA 1
ATOM 847 C C . ALA A 1 114 ? -14.620 -5.221 9.068 1.00 81.69 114 ALA A C 1
ATOM 849 O O . ALA A 1 114 ? -15.539 -4.796 9.761 1.00 81.69 114 ALA A O 1
ATOM 850 N N . ALA A 1 115 ? -14.485 -6.523 8.798 1.00 77.88 115 ALA A N 1
ATOM 851 C CA . ALA A 1 115 ? -15.425 -7.548 9.248 1.00 77.88 115 ALA A CA 1
ATOM 852 C C . ALA A 1 115 ? -15.498 -7.644 10.781 1.00 77.88 115 ALA A C 1
ATOM 854 O O . ALA A 1 115 ? -16.592 -7.713 11.345 1.00 77.88 115 ALA A O 1
ATOM 855 N N . LYS A 1 116 ? -14.349 -7.585 11.469 1.00 73.69 116 LYS A N 1
ATOM 856 C CA . LYS A 1 116 ? -14.280 -7.550 12.940 1.00 73.69 116 LYS A CA 1
ATOM 857 C C . LYS A 1 116 ? -14.977 -6.307 13.510 1.00 73.69 116 LYS A C 1
ATOM 859 O O . LYS A 1 116 ? -15.752 -6.425 14.453 1.00 73.69 116 LYS A O 1
ATOM 864 N N . ARG A 1 117 ? -14.758 -5.126 12.915 1.00 72.06 117 ARG A N 1
ATOM 865 C CA . ARG A 1 117 ? -15.443 -3.881 13.319 1.00 72.06 117 ARG A CA 1
ATOM 866 C C . ARG A 1 117 ? -16.945 -3.898 13.040 1.00 72.06 117 ARG A C 1
ATOM 868 O O . ARG A 1 117 ? -17.704 -3.425 13.874 1.00 72.06 117 ARG A O 1
ATOM 875 N N . ALA A 1 118 ? -17.365 -4.423 11.890 1.00 75.00 118 ALA A N 1
ATOM 876 C CA . ALA A 1 118 ? -18.762 -4.418 11.463 1.00 75.00 118 ALA A CA 1
ATOM 877 C C . ALA A 1 118 ? -19.630 -5.388 12.273 1.00 75.00 118 ALA A C 1
ATOM 879 O O . ALA A 1 118 ? -20.765 -5.069 12.608 1.00 75.00 118 ALA A O 1
ATOM 880 N N . THR A 1 119 ? -19.100 -6.570 12.592 1.00 67.44 119 THR A N 1
ATOM 881 C CA . THR A 1 119 ? -19.844 -7.572 13.363 1.00 67.44 119 THR A CA 1
ATOM 882 C C . THR A 1 119 ? -19.857 -7.268 14.859 1.00 67.44 119 THR A C 1
ATOM 884 O O . THR A 1 119 ? -20.790 -7.682 15.535 1.00 67.44 119 THR A O 1
ATOM 887 N N . GLY A 1 120 ? -18.854 -6.568 15.409 1.00 53.47 120 GLY A N 1
ATOM 888 C CA . GLY A 1 120 ? -18.754 -6.306 16.856 1.00 53.47 120 GLY A CA 1
ATOM 889 C C . GLY A 1 120 ? -18.636 -7.576 17.716 1.00 53.47 120 GLY A C 1
ATOM 890 O O . GLY A 1 120 ? -18.575 -7.497 18.942 1.00 53.47 120 GLY A O 1
ATOM 891 N N . VAL A 1 121 ? -18.598 -8.755 17.086 1.00 46.91 121 VAL A N 1
ATOM 892 C CA . VAL A 1 121 ? -18.566 -10.058 17.741 1.00 46.91 121 VAL A CA 1
ATOM 893 C C . VAL A 1 121 ? -17.115 -10.416 18.034 1.00 46.91 121 VAL A C 1
ATOM 895 O O . VAL A 1 121 ? -16.271 -10.453 17.135 1.00 46.91 121 VAL A O 1
ATOM 898 N N . LYS A 1 122 ? -16.829 -10.744 19.298 1.00 48.81 122 LYS A N 1
ATOM 899 C CA . LYS A 1 122 ? -15.629 -11.497 19.679 1.00 48.81 122 LYS A CA 1
ATOM 900 C C . LYS A 1 122 ? -15.742 -12.887 19.053 1.00 48.81 122 LYS A C 1
ATOM 902 O O . LYS A 1 122 ? -16.349 -13.787 19.625 1.00 48.81 122 LYS A O 1
ATOM 907 N N . LEU A 1 123 ? -15.262 -13.026 17.822 1.00 47.34 123 LEU A N 1
ATOM 908 C CA . LEU A 1 123 ? -15.300 -14.293 17.100 1.00 47.34 123 LEU A CA 1
ATOM 909 C C . LEU A 1 123 ? -14.443 -15.329 17.843 1.00 47.34 123 LEU A C 1
ATOM 911 O O . LEU A 1 123 ? -13.384 -14.971 18.363 1.00 47.34 123 LEU A O 1
ATOM 915 N N . PRO A 1 124 ? -14.882 -16.596 17.910 1.00 42.22 124 PRO A N 1
ATOM 916 C CA . PRO A 1 124 ? -14.169 -17.626 18.649 1.00 42.22 124 PRO A CA 1
ATOM 917 C C . PRO A 1 124 ? -12.786 -17.862 18.030 1.00 42.22 124 PRO A C 1
ATOM 919 O O . PRO A 1 124 ? -12.663 -18.209 16.853 1.00 42.22 124 PRO A O 1
ATOM 922 N N . LEU A 1 125 ? -11.743 -17.661 18.840 1.00 43.09 125 LEU A N 1
ATOM 923 C CA . LEU A 1 125 ? -10.362 -18.012 18.516 1.00 43.09 125 LEU A CA 1
ATOM 924 C C . LEU A 1 125 ? -10.257 -19.539 18.382 1.00 43.09 125 LEU A C 1
ATOM 926 O O . LEU A 1 125 ? -10.138 -20.253 19.379 1.00 43.09 125 LEU A O 1
ATOM 930 N N . PHE A 1 126 ? -10.282 -20.054 17.154 1.00 39.84 126 PHE A N 1
ATOM 931 C CA . PHE A 1 126 ? -9.888 -21.437 16.896 1.00 39.84 126 PHE A CA 1
ATOM 932 C C . PHE A 1 126 ? -8.373 -21.567 17.093 1.00 39.84 126 PHE A C 1
ATOM 934 O O . PHE A 1 126 ? -7.585 -21.011 16.329 1.00 39.84 126 PHE A O 1
ATOM 941 N N . HIS A 1 127 ? -7.975 -22.291 18.137 1.00 38.28 127 HIS A N 1
ATOM 942 C CA . HIS A 1 127 ? -6.582 -22.621 18.417 1.00 38.28 127 HIS A CA 1
ATOM 943 C C . HIS A 1 127 ? -6.199 -23.869 17.617 1.00 38.28 127 HIS A C 1
ATOM 945 O O . HIS A 1 127 ? -6.569 -24.983 17.984 1.00 38.28 127 HIS A O 1
ATOM 951 N N . VAL A 1 128 ? -5.465 -23.708 16.514 1.00 40.97 128 VAL A N 1
ATOM 952 C CA . VAL A 1 128 ? -4.823 -24.848 15.844 1.00 40.97 128 VAL A CA 1
ATOM 953 C C . VAL A 1 128 ? -3.445 -25.033 16.470 1.00 40.97 128 VAL A C 1
ATOM 955 O O . VAL A 1 128 ? -2.478 -24.380 16.087 1.00 40.97 128 VAL A O 1
ATOM 958 N N . HIS A 1 129 ? -3.355 -25.911 17.466 1.00 35.59 129 HIS A N 1
ATOM 959 C CA . HIS A 1 129 ? -2.072 -26.354 18.003 1.00 35.59 129 HIS A CA 1
ATOM 960 C C . HIS A 1 129 ? -1.482 -27.411 17.070 1.00 35.59 129 HIS A C 1
ATOM 962 O O . HIS A 1 129 ? -1.846 -28.583 17.148 1.00 35.59 129 HIS A O 1
ATOM 968 N N . LEU A 1 130 ? -0.553 -27.022 16.195 1.00 36.56 130 LEU A N 1
ATOM 969 C CA . LEU A 1 130 ? 0.297 -28.000 15.521 1.00 36.56 130 LEU A CA 1
ATOM 970 C C . LEU A 1 130 ? 1.519 -28.270 16.402 1.00 36.56 130 LEU A C 1
ATOM 972 O O . LEU A 1 130 ? 2.527 -27.568 16.348 1.00 36.56 130 LEU A O 1
ATOM 976 N N . ALA A 1 131 ? 1.396 -29.276 17.264 1.00 36.81 131 ALA A N 1
ATOM 977 C CA . ALA A 1 131 ? 2.477 -29.729 18.122 1.00 36.81 131 ALA A CA 1
ATOM 978 C C . ALA A 1 131 ? 3.274 -30.837 17.421 1.00 36.81 131 ALA A C 1
ATOM 980 O O . ALA A 1 131 ? 2.783 -31.949 17.244 1.00 36.81 131 ALA A O 1
ATOM 981 N N . HIS A 1 132 ? 4.533 -30.557 17.078 1.00 35.50 132 HIS A N 1
ATOM 982 C CA . HIS A 1 132 ? 5.525 -31.597 16.820 1.00 35.50 132 HIS A CA 1
ATOM 983 C C . HIS A 1 132 ? 6.751 -31.353 17.703 1.00 35.50 132 HIS A C 1
ATOM 985 O O . HIS A 1 132 ? 7.543 -30.448 17.462 1.00 35.50 132 HIS A O 1
ATOM 991 N N . ARG A 1 133 ? 6.883 -32.182 18.745 1.00 39.44 133 ARG A N 1
ATOM 992 C CA . ARG A 1 133 ? 8.091 -32.357 19.566 1.00 39.44 133 ARG A CA 1
ATOM 993 C C . ARG A 1 133 ? 8.720 -31.048 20.094 1.00 39.44 133 ARG A C 1
ATOM 995 O O . ARG A 1 133 ? 9.862 -30.725 19.792 1.00 39.44 133 ARG A O 1
ATOM 1002 N N . ALA A 1 134 ? 7.975 -30.357 20.960 1.00 46.44 134 ALA A N 1
ATOM 1003 C CA . ALA A 1 134 ? 8.495 -29.438 21.985 1.00 46.44 134 ALA A CA 1
ATOM 1004 C C . ALA A 1 134 ? 9.209 -28.137 21.541 1.00 46.44 134 ALA A C 1
ATOM 1006 O O . ALA A 1 134 ? 10.003 -27.599 22.308 1.00 46.44 134 ALA A O 1
ATOM 1007 N N . ARG A 1 135 ? 8.882 -27.569 20.371 1.00 35.06 135 ARG A N 1
ATOM 1008 C CA . ARG A 1 135 ? 9.012 -26.119 20.113 1.00 35.06 135 ARG A CA 1
ATOM 1009 C C . ARG A 1 135 ? 7.819 -25.642 19.281 1.00 35.06 135 ARG A C 1
ATOM 1011 O O . ARG A 1 135 ? 7.624 -26.093 18.157 1.00 35.06 135 ARG A O 1
ATOM 1018 N N . THR A 1 136 ? 6.991 -24.770 19.847 1.00 34.84 136 THR A N 1
ATOM 1019 C CA . THR A 1 136 ? 5.857 -24.115 19.178 1.00 34.84 136 THR A CA 1
ATOM 1020 C C . THR A 1 136 ? 6.382 -22.987 18.294 1.00 34.84 136 THR A C 1
ATOM 1022 O O . THR A 1 136 ? 6.696 -21.913 18.789 1.00 34.84 136 THR A O 1
ATOM 1025 N N . ILE A 1 137 ? 6.540 -23.249 16.994 1.00 42.91 137 ILE A N 1
ATOM 1026 C CA . ILE A 1 137 ? 7.230 -22.333 16.062 1.00 42.91 137 ILE A CA 1
ATOM 1027 C C . ILE A 1 137 ? 6.250 -21.414 15.297 1.00 42.91 137 ILE A C 1
ATOM 1029 O O . ILE A 1 137 ? 6.687 -20.482 14.634 1.00 42.91 137 ILE A O 1
ATOM 1033 N N . ALA A 1 138 ? 4.924 -21.595 15.400 1.00 33.44 138 ALA A N 1
ATOM 1034 C CA . ALA A 1 138 ? 3.984 -20.715 14.694 1.00 33.44 138 ALA A CA 1
ATOM 1035 C C . ALA A 1 138 ? 2.610 -20.593 15.376 1.00 33.44 138 ALA A C 1
ATOM 1037 O O . ALA A 1 138 ? 1.832 -21.546 15.411 1.00 33.44 138 ALA A O 1
ATOM 1038 N N . HIS A 1 139 ? 2.283 -19.391 15.859 1.00 33.03 139 HIS A N 1
ATOM 1039 C CA . HIS A 1 139 ? 0.936 -19.008 16.291 1.00 33.03 139 HIS A CA 1
ATOM 1040 C C . HIS A 1 139 ? 0.173 -18.408 15.104 1.00 33.03 139 HIS A C 1
ATOM 1042 O O . HIS A 1 139 ? 0.149 -17.195 14.922 1.00 33.03 139 HIS A O 1
ATOM 1048 N N . VAL A 1 140 ? -0.444 -19.242 14.260 1.00 41.25 140 VAL A N 1
ATOM 1049 C CA . VAL A 1 140 ? -1.223 -18.740 13.116 1.00 41.25 140 VAL A CA 1
ATOM 1050 C C . VAL A 1 140 ? -2.718 -18.797 13.430 1.00 41.25 140 VAL A C 1
ATOM 1052 O O . VAL A 1 140 ? -3.350 -19.848 13.356 1.00 41.25 140 VAL A O 1
ATOM 1055 N N . GLN A 1 141 ? -3.299 -17.649 13.783 1.00 45.00 141 GLN A N 1
ATOM 1056 C CA . GLN A 1 141 ? -4.733 -17.492 14.048 1.00 45.00 141 GLN A CA 1
ATOM 1057 C C . GLN A 1 141 ? -5.546 -17.472 12.734 1.00 45.00 141 GLN A C 1
ATOM 1059 O O . GLN A 1 141 ? -6.022 -16.428 12.293 1.00 45.00 141 GLN A O 1
ATOM 1064 N N . PHE A 1 142 ? -5.722 -18.621 12.073 1.00 48.47 142 PHE A N 1
ATOM 1065 C CA . PHE A 1 142 ? -6.573 -18.716 10.878 1.00 48.47 142 PHE A CA 1
ATOM 1066 C C . PHE A 1 142 ? -8.059 -18.823 11.260 1.00 48.47 142 PHE A C 1
ATOM 1068 O O . PHE A 1 142 ? -8.600 -19.903 11.475 1.00 48.47 142 PHE A O 1
ATOM 1075 N N . THR A 1 143 ? -8.760 -17.690 11.329 1.00 60.25 143 THR A N 1
ATOM 1076 C CA . THR A 1 143 ? -10.238 -17.678 11.313 1.00 60.25 143 THR A CA 1
ATOM 1077 C C . THR A 1 143 ? -10.739 -18.008 9.899 1.00 60.25 143 THR A C 1
ATOM 1079 O O . THR A 1 143 ? -10.112 -17.595 8.924 1.00 60.25 143 THR A O 1
ATOM 1082 N N . ALA A 1 144 ? -11.906 -18.651 9.745 1.00 65.06 144 ALA A N 1
ATOM 1083 C CA . ALA A 1 144 ? -12.547 -18.855 8.430 1.00 65.06 144 ALA A CA 1
ATOM 1084 C C . ALA A 1 144 ? -12.702 -17.543 7.625 1.00 65.06 144 ALA A C 1
ATOM 1086 O O . ALA A 1 144 ? -12.647 -17.544 6.396 1.00 65.06 144 ALA A O 1
ATOM 1087 N N . LEU A 1 145 ? -12.801 -16.406 8.326 1.00 69.62 145 LEU A N 1
ATOM 1088 C CA . LEU A 1 145 ? -12.791 -15.064 7.744 1.00 69.62 145 LEU A CA 1
ATOM 1089 C C . LEU A 1 145 ? -11.489 -14.709 7.022 1.00 69.62 145 LEU A C 1
ATOM 1091 O O . LEU A 1 145 ? -11.558 -14.026 6.011 1.00 69.62 145 LEU A O 1
ATOM 1095 N N . HIS A 1 146 ? -10.321 -15.160 7.488 1.00 76.25 146 HIS A N 1
ATOM 1096 C CA . HIS A 1 146 ? -9.052 -14.910 6.796 1.00 76.25 146 HIS A CA 1
ATOM 1097 C C . HIS A 1 146 ? -8.983 -15.674 5.472 1.00 76.25 146 HIS A C 1
ATOM 1099 O O . HIS A 1 146 ? -8.538 -15.119 4.474 1.00 76.25 146 HIS A O 1
ATOM 1105 N N . ILE A 1 147 ? -9.474 -16.917 5.444 1.00 80.62 147 ILE A N 1
ATOM 1106 C CA . ILE A 1 147 ? -9.525 -17.734 4.222 1.00 80.62 147 ILE A CA 1
ATOM 1107 C C . ILE A 1 147 ? -10.524 -17.129 3.230 1.00 80.62 147 ILE A C 1
ATOM 1109 O O . ILE A 1 147 ? -10.186 -16.928 2.066 1.00 80.62 147 ILE A O 1
ATOM 1113 N N . GLY A 1 148 ? -11.724 -16.767 3.699 1.00 83.62 148 GLY A N 1
ATOM 1114 C CA . GLY A 1 148 ? -12.736 -16.108 2.871 1.00 83.62 148 GLY A CA 1
ATOM 1115 C C . GLY A 1 148 ? -12.284 -14.741 2.348 1.00 83.62 148 GLY A C 1
ATOM 1116 O O . GLY A 1 148 ? -12.449 -14.449 1.165 1.00 83.62 148 GLY A O 1
ATOM 1117 N N . ALA A 1 149 ? -11.654 -13.923 3.196 1.00 85.12 149 ALA A N 1
ATOM 1118 C CA . ALA A 1 149 ? -11.109 -12.625 2.805 1.00 85.12 149 ALA A CA 1
ATOM 1119 C C . ALA A 1 149 ? -9.942 -12.761 1.820 1.00 85.12 149 ALA A C 1
ATOM 1121 O O . ALA A 1 149 ? -9.881 -11.996 0.865 1.00 85.12 149 ALA A O 1
ATOM 1122 N N . CYS A 1 150 ? -9.065 -13.753 2.001 1.00 89.00 150 CYS A N 1
ATOM 1123 C CA . CYS A 1 150 ? -7.969 -14.037 1.076 1.00 89.00 150 CYS A CA 1
ATOM 1124 C C . CYS A 1 150 ? -8.488 -14.485 -0.295 1.00 89.00 150 CYS A C 1
ATOM 1126 O O . CYS A 1 150 ? -8.056 -13.961 -1.320 1.00 89.00 150 CYS A O 1
ATOM 1128 N N . ALA A 1 151 ? -9.478 -15.382 -0.328 1.00 90.69 151 ALA A N 1
ATOM 1129 C CA . ALA A 1 151 ? -10.124 -15.792 -1.572 1.00 90.69 151 ALA A CA 1
ATOM 1130 C C . ALA A 1 151 ? -10.791 -14.599 -2.281 1.00 90.69 151 ALA A C 1
ATOM 1132 O O . ALA A 1 151 ? -10.582 -14.393 -3.476 1.00 90.69 151 ALA A O 1
ATOM 1133 N N . GLY A 1 152 ? -11.531 -13.763 -1.544 1.00 89.94 152 GLY A N 1
ATOM 1134 C CA . GLY A 1 152 ? -12.131 -12.540 -2.086 1.00 89.94 152 GLY A CA 1
ATOM 1135 C C . GLY A 1 152 ? -11.091 -11.535 -2.595 1.00 89.94 152 GLY A C 1
ATOM 1136 O O . GLY A 1 152 ? -11.259 -10.956 -3.668 1.00 89.94 152 GLY A O 1
ATOM 1137 N N . ALA A 1 153 ? -9.982 -11.372 -1.872 1.00 91.88 153 ALA A N 1
ATOM 1138 C CA . ALA A 1 153 ? -8.867 -10.516 -2.262 1.00 91.88 153 ALA A CA 1
ATOM 1139 C C . ALA A 1 153 ? -8.171 -11.018 -3.536 1.00 91.88 153 ALA A C 1
ATOM 1141 O O . ALA A 1 153 ? -7.857 -10.219 -4.421 1.00 91.88 153 ALA A O 1
ATOM 1142 N N . ALA A 1 154 ? -7.977 -12.332 -3.668 1.00 93.00 154 ALA A N 1
ATOM 1143 C CA . ALA A 1 154 ? -7.437 -12.956 -4.872 1.00 93.00 154 ALA A CA 1
ATOM 1144 C C . ALA A 1 154 ? -8.356 -12.748 -6.084 1.00 93.00 154 ALA A C 1
ATOM 1146 O O . ALA A 1 154 ? -7.871 -12.394 -7.157 1.00 93.00 154 ALA A O 1
ATOM 1147 N N . VAL A 1 155 ? -9.678 -12.877 -5.912 1.00 93.31 155 VAL A N 1
ATOM 1148 C CA . VAL A 1 155 ? -10.658 -12.600 -6.977 1.00 93.31 155 VAL A CA 1
ATOM 1149 C C . VAL A 1 155 ? -10.611 -11.132 -7.403 1.00 93.31 155 VAL A C 1
ATOM 1151 O O . VAL A 1 155 ? -10.522 -10.849 -8.596 1.00 93.31 155 VAL A O 1
ATOM 1154 N N . LEU A 1 156 ? -10.612 -10.192 -6.452 1.00 91.44 156 LEU A N 1
ATOM 1155 C CA . LEU A 1 156 ? -10.531 -8.757 -6.749 1.00 91.44 156 LEU A CA 1
ATOM 1156 C C . LEU A 1 156 ? -9.229 -8.397 -7.484 1.00 91.44 156 LEU A C 1
ATOM 1158 O O . LEU A 1 156 ? -9.231 -7.614 -8.435 1.00 91.44 156 LEU A O 1
ATOM 1162 N N . THR A 1 157 ? -8.121 -9.003 -7.067 1.00 91.44 157 THR A N 1
ATOM 1163 C CA . THR A 1 157 ? -6.801 -8.787 -7.665 1.00 91.44 157 THR A CA 1
ATOM 1164 C C . THR A 1 157 ? -6.710 -9.401 -9.063 1.00 91.44 157 THR A C 1
ATOM 1166 O O . THR A 1 157 ? -6.221 -8.757 -9.990 1.00 91.44 157 THR A O 1
ATOM 1169 N N . GLY A 1 158 ? -7.243 -10.610 -9.256 1.00 91.88 158 GLY A N 1
ATOM 1170 C CA . GLY A 1 158 ? -7.360 -11.239 -10.572 1.00 91.88 1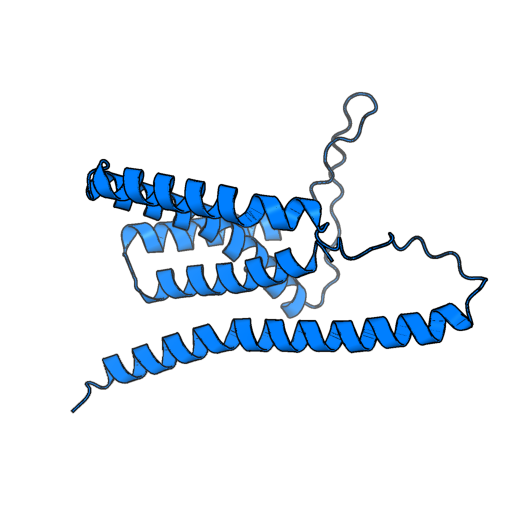58 GLY A CA 1
ATOM 1171 C C . GLY A 1 158 ? -8.240 -10.423 -11.520 1.00 91.88 158 GLY A C 1
ATOM 1172 O O . GLY A 1 158 ? -7.872 -10.204 -12.674 1.00 91.88 158 GLY A O 1
ATOM 1173 N N . PHE A 1 159 ? -9.351 -9.879 -11.015 1.00 92.25 159 PHE A N 1
ATOM 1174 C CA . PHE A 1 159 ? -10.204 -8.963 -11.767 1.00 92.25 159 PHE A CA 1
ATOM 1175 C C . PHE A 1 159 ? -9.450 -7.698 -12.193 1.00 92.25 159 PHE A C 1
ATOM 1177 O O . PHE A 1 159 ? -9.574 -7.278 -13.344 1.00 92.25 159 PHE A O 1
ATOM 1184 N N . TYR A 1 160 ? -8.636 -7.108 -11.314 1.00 91.50 160 TYR A N 1
ATOM 1185 C CA . TYR A 1 160 ? -7.765 -5.984 -11.666 1.00 91.50 160 TYR A CA 1
ATOM 1186 C C . TYR A 1 160 ? -6.769 -6.346 -12.780 1.00 91.50 160 TYR A C 1
ATOM 1188 O O . TYR A 1 160 ? -6.649 -5.596 -13.750 1.00 91.50 160 TYR A O 1
ATOM 1196 N N . LEU A 1 161 ? -6.094 -7.496 -12.681 1.00 89.50 161 LEU A N 1
ATOM 1197 C CA . LEU A 1 161 ? -5.109 -7.925 -13.680 1.00 89.50 161 LEU A CA 1
ATOM 1198 C C . LEU A 1 161 ? -5.736 -8.157 -15.061 1.00 89.50 161 LEU A C 1
ATOM 1200 O O . LEU A 1 161 ? -5.124 -7.804 -16.067 1.00 89.50 161 LEU A O 1
ATOM 1204 N N . TRP A 1 162 ? -6.954 -8.706 -15.104 1.00 89.94 162 TRP A N 1
ATOM 1205 C CA . TRP A 1 162 ? -7.690 -8.938 -16.347 1.00 89.94 162 TRP A CA 1
ATOM 1206 C C . TRP A 1 162 ? -8.231 -7.643 -16.953 1.00 89.94 162 TRP A C 1
ATOM 1208 O O . TRP A 1 162 ? -8.021 -7.349 -18.125 1.00 89.94 162 TRP A O 1
ATOM 1218 N N . SER A 1 163 ? -8.977 -6.873 -16.160 1.00 86.94 163 SER A N 1
ATOM 1219 C CA . SER A 1 163 ? -9.757 -5.741 -16.666 1.00 86.94 163 SER A CA 1
ATOM 1220 C C . SER A 1 163 ? -8.962 -4.444 -16.769 1.00 86.94 163 SER A C 1
ATOM 1222 O O . SER A 1 163 ? -9.413 -3.509 -17.425 1.00 86.94 163 SER A O 1
ATOM 1224 N N . ARG A 1 164 ? -7.813 -4.358 -16.079 1.00 84.81 164 ARG A N 1
ATOM 1225 C CA . ARG A 1 164 ? -7.033 -3.122 -15.889 1.00 84.81 164 ARG A CA 1
ATOM 1226 C C . ARG A 1 164 ? -7.905 -1.941 -15.436 1.00 84.81 164 ARG A C 1
ATOM 1228 O O . ARG A 1 164 ? -7.588 -0.783 -15.695 1.00 84.81 164 ARG A O 1
ATOM 1235 N N . ASN A 1 165 ? -8.997 -2.236 -14.727 1.00 89.75 165 ASN A N 1
ATOM 1236 C CA . ASN A 1 165 ? -9.949 -1.238 -14.266 1.00 89.75 165 ASN A CA 1
ATOM 1237 C C . ASN A 1 165 ? -9.299 -0.272 -13.273 1.00 89.75 165 ASN A C 1
ATOM 1239 O O . ASN A 1 165 ? -8.742 -0.685 -12.250 1.00 89.75 165 ASN A O 1
ATOM 1243 N N . TRP A 1 166 ? -9.458 1.027 -13.531 1.00 87.94 166 TRP A N 1
ATOM 1244 C CA . TRP A 1 166 ? -8.911 2.076 -12.674 1.00 87.94 166 TRP A CA 1
ATOM 1245 C C . TRP A 1 166 ? -9.495 2.017 -11.254 1.00 87.94 166 TRP A C 1
ATOM 1247 O O . TRP A 1 166 ? -8.756 2.189 -10.289 1.00 87.94 166 TRP A O 1
ATOM 1257 N N . VAL A 1 167 ? -10.789 1.702 -11.103 1.00 89.38 167 VAL A N 1
ATOM 1258 C CA . VAL A 1 167 ? -11.447 1.583 -9.786 1.00 89.38 167 VAL A CA 1
ATOM 1259 C C . VAL A 1 167 ? -10.833 0.453 -8.968 1.00 89.38 167 VAL A C 1
ATOM 1261 O O . VAL A 1 167 ? -10.486 0.658 -7.810 1.00 89.38 167 VAL A O 1
ATOM 1264 N N . ALA A 1 168 ? -10.649 -0.725 -9.574 1.00 90.19 168 ALA A N 1
ATOM 1265 C CA . ALA A 1 168 ? -10.048 -1.868 -8.893 1.00 90.19 168 ALA A CA 1
ATOM 1266 C C . ALA A 1 168 ? -8.606 -1.552 -8.465 1.00 90.19 168 ALA A C 1
ATOM 1268 O O . ALA A 1 168 ? -8.237 -1.811 -7.325 1.00 90.19 168 ALA A O 1
ATOM 1269 N N . SER A 1 169 ? -7.827 -0.895 -9.333 1.00 91.50 169 SER A N 1
ATOM 1270 C CA . SER A 1 169 ? -6.472 -0.440 -8.997 1.00 91.50 169 SER A CA 1
ATOM 1271 C C . SER A 1 169 ? -6.452 0.514 -7.801 1.00 91.50 169 SER A C 1
ATOM 1273 O O . SER A 1 169 ? -5.613 0.375 -6.914 1.00 91.50 169 SER A O 1
ATOM 1275 N N . ASN A 1 170 ? -7.371 1.482 -7.764 1.00 93.62 170 ASN A N 1
ATOM 1276 C CA . ASN A 1 170 ? -7.453 2.450 -6.672 1.00 93.62 170 ASN A CA 1
ATOM 1277 C C . ASN A 1 170 ? -7.953 1.809 -5.371 1.00 93.62 170 ASN A C 1
ATOM 1279 O O . ASN A 1 170 ? -7.459 2.152 -4.303 1.00 93.62 170 ASN A O 1
ATOM 1283 N N . ALA A 1 171 ? -8.865 0.837 -5.447 1.00 92.25 171 ALA A N 1
ATOM 1284 C CA . ALA A 1 171 ? -9.310 0.073 -4.286 1.00 92.25 171 ALA A CA 1
ATOM 1285 C C . ALA A 1 171 ? -8.169 -0.759 -3.673 1.00 92.25 171 ALA A C 1
ATOM 1287 O O . ALA A 1 171 ? -8.002 -0.756 -2.453 1.00 92.25 171 ALA A O 1
ATOM 1288 N N . LEU A 1 172 ? -7.349 -1.418 -4.505 1.00 93.38 172 LEU A N 1
ATOM 1289 C CA . LEU A 1 172 ? -6.140 -2.121 -4.055 1.00 93.38 172 LEU A CA 1
ATOM 1290 C C . LEU A 1 172 ? -5.141 -1.151 -3.406 1.00 93.38 172 LEU A C 1
ATOM 1292 O O . LEU A 1 172 ? -4.624 -1.439 -2.329 1.00 93.38 172 LEU A O 1
ATOM 1296 N N . GLY A 1 173 ? -4.911 0.011 -4.028 1.00 92.88 173 GLY A N 1
ATOM 1297 C CA . GLY A 1 173 ? -4.031 1.051 -3.488 1.00 92.88 173 GLY A CA 1
ATOM 1298 C C . GLY A 1 173 ? -4.510 1.592 -2.139 1.00 92.88 173 GLY A C 1
ATOM 1299 O O . GLY A 1 173 ? -3.729 1.680 -1.197 1.00 92.88 173 GLY A O 1
ATOM 1300 N N . LEU A 1 174 ? -5.807 1.872 -2.011 1.00 93.56 174 LEU A N 1
ATOM 1301 C CA . LEU A 1 174 ? -6.420 2.331 -0.767 1.00 93.56 174 LEU A CA 1
ATOM 1302 C C . LEU A 1 174 ? -6.316 1.271 0.337 1.00 93.56 174 LEU A C 1
ATOM 1304 O O . LEU A 1 174 ? -5.935 1.593 1.463 1.00 93.56 174 LEU A O 1
ATOM 1308 N N . ALA A 1 175 ? -6.588 0.001 0.021 1.00 92.69 175 ALA A N 1
ATOM 1309 C CA . ALA A 1 175 ? -6.396 -1.094 0.967 1.00 92.69 175 ALA A CA 1
ATOM 1310 C C . ALA A 1 175 ? -4.927 -1.216 1.406 1.00 92.69 175 ALA A C 1
ATOM 1312 O O . ALA A 1 175 ? -4.658 -1.375 2.597 1.00 92.69 175 ALA A O 1
ATOM 1313 N N . ALA A 1 176 ? -3.979 -1.076 0.474 1.00 92.50 176 ALA A N 1
ATOM 1314 C CA . ALA A 1 176 ? -2.548 -1.065 0.771 1.00 92.50 176 ALA A CA 1
ATOM 1315 C C . ALA A 1 176 ? -2.157 0.102 1.684 1.00 92.50 176 ALA A C 1
ATOM 1317 O O . ALA A 1 176 ? -1.417 -0.110 2.639 1.00 92.50 176 ALA A O 1
ATOM 1318 N N . SER A 1 177 ? -2.704 1.303 1.475 1.00 93.00 177 SER A N 1
ATOM 1319 C CA . SER A 1 177 ? -2.466 2.442 2.370 1.00 93.00 177 SER A CA 1
ATOM 1320 C C . SER A 1 177 ? -2.986 2.185 3.788 1.00 93.00 177 SER A C 1
ATOM 1322 O O . SER A 1 177 ? -2.273 2.440 4.754 1.00 93.00 177 SER A O 1
ATOM 1324 N N . PHE A 1 178 ? -4.196 1.639 3.941 1.00 90.00 178 PHE A N 1
ATOM 1325 C CA . PHE A 1 178 ? -4.740 1.307 5.264 1.00 90.00 178 PHE A CA 1
ATOM 1326 C C . PHE A 1 178 ? -3.963 0.190 5.968 1.00 90.00 178 PHE A C 1
ATOM 1328 O O . PHE A 1 178 ? -3.734 0.273 7.174 1.00 90.00 178 PHE A O 1
ATOM 1335 N N . SER A 1 179 ? -3.554 -0.840 5.226 1.00 89.44 179 SER A N 1
ATOM 1336 C CA . SER A 1 179 ? -2.703 -1.923 5.727 1.00 89.44 179 SER A CA 1
ATOM 1337 C C . SER A 1 179 ? -1.328 -1.398 6.151 1.00 89.44 179 SER A C 1
ATOM 1339 O O . SER A 1 179 ? -0.891 -1.698 7.255 1.00 89.44 179 SER A O 1
ATOM 1341 N N . ALA A 1 180 ? -0.698 -0.527 5.359 1.00 87.56 180 ALA A N 1
ATOM 1342 C CA . ALA A 1 180 ? 0.574 0.104 5.708 1.00 87.56 180 ALA A CA 1
ATOM 1343 C C . ALA A 1 180 ? 0.469 0.952 6.984 1.00 87.56 180 ALA A C 1
ATOM 1345 O O . ALA A 1 180 ? 1.299 0.818 7.879 1.00 87.56 180 ALA A O 1
ATOM 1346 N N . VAL A 1 181 ? -0.589 1.764 7.120 1.00 86.06 181 VAL A N 1
ATOM 1347 C CA . VAL A 1 181 ? -0.860 2.507 8.364 1.00 86.06 181 VAL A CA 1
ATOM 1348 C C . VAL A 1 181 ? -1.061 1.549 9.540 1.00 86.06 181 VAL A C 1
ATOM 1350 O O . VAL A 1 181 ? -0.639 1.859 10.644 1.00 86.06 181 VAL A O 1
ATOM 1353 N N . ALA A 1 182 ? -1.691 0.390 9.341 1.00 77.88 182 ALA A N 1
ATOM 1354 C CA . ALA A 1 182 ? -1.855 -0.609 10.395 1.00 77.88 182 ALA A CA 1
ATOM 1355 C C . ALA A 1 182 ? -0.547 -1.339 10.753 1.00 77.88 182 ALA A C 1
ATOM 1357 O O . ALA A 1 182 ? -0.352 -1.657 11.919 1.00 77.88 182 ALA A O 1
ATOM 1358 N N . LEU A 1 183 ? 0.351 -1.575 9.794 1.00 77.62 183 LEU A N 1
ATOM 1359 C CA . LEU A 1 183 ? 1.670 -2.166 10.045 1.00 77.62 183 LEU A CA 1
ATOM 1360 C C . LEU A 1 183 ? 2.574 -1.209 10.821 1.00 77.62 183 LEU A C 1
ATOM 1362 O O . LEU A 1 183 ? 3.125 -1.604 11.837 1.00 77.62 183 LEU A O 1
ATOM 1366 N N . LEU A 1 184 ? 2.607 0.071 10.439 1.00 72.56 184 LEU A N 1
ATOM 1367 C CA . LEU A 1 184 ? 3.280 1.123 11.216 1.00 72.56 184 LEU A CA 1
ATOM 1368 C C . LEU A 1 184 ? 2.714 1.274 12.636 1.00 72.56 184 LEU A C 1
ATOM 1370 O O . LEU A 1 184 ? 3.310 1.936 13.477 1.00 72.56 184 LEU A O 1
ATOM 1374 N N . ARG A 1 185 ? 1.525 0.718 12.897 1.00 60.12 185 ARG A N 1
ATOM 1375 C CA . ARG A 1 185 ? 0.909 0.706 14.221 1.00 60.12 185 ARG A CA 1
ATOM 1376 C C . ARG A 1 185 ? 1.280 -0.512 15.067 1.00 60.12 185 ARG A C 1
ATOM 1378 O O . ARG A 1 185 ? 0.959 -0.454 16.247 1.00 60.12 185 ARG A O 1
ATOM 1385 N N . LEU A 1 186 ? 1.822 -1.576 14.477 1.00 49.38 186 LEU A N 1
ATOM 1386 C CA . LEU A 1 186 ? 2.163 -2.839 15.146 1.00 49.38 186 LEU A CA 1
ATOM 1387 C C . LEU A 1 186 ? 3.630 -2.909 15.592 1.00 49.38 186 LEU A C 1
ATOM 1389 O O . LEU A 1 186 ? 3.976 -3.832 16.310 1.00 49.38 186 LEU A O 1
ATOM 1393 N N . ASP A 1 187 ? 4.452 -1.964 15.147 1.00 43.81 187 ASP A N 1
ATOM 1394 C CA . ASP A 1 187 ? 5.898 -1.886 15.395 1.00 43.81 187 ASP A CA 1
ATOM 1395 C C . ASP A 1 187 ? 6.233 -0.737 16.376 1.00 43.81 187 ASP A C 1
ATOM 1397 O O . ASP A 1 187 ? 7.286 -0.114 16.289 1.00 43.81 187 ASP A O 1
ATOM 1401 N N . SER A 1 188 ? 5.260 -0.335 17.211 1.00 37.53 188 SER A N 1
ATOM 1402 C CA . SER A 1 188 ? 5.306 0.874 18.053 1.00 37.53 188 SER A CA 1
ATOM 1403 C C . SER A 1 188 ? 4.472 0.777 19.319 1.00 37.53 188 SER A C 1
ATOM 1405 O O . SER A 1 188 ? 3.306 0.344 19.116 1.00 37.53 188 SER A O 1
#

Foldseek 3Di:
DPDPVVVVVVVVLVVLVVVLVVVLVVVVVVVVVVVVVVVVVVVPPPDDDDPDDPLPPPDQDPVNVVCVVVVVVVVVVVVVCCVPPPDPVVVVVVVLVVLLVLLLVLQLVVQVVVVCVVVVDPPDQDFDDPDDDPDRPDRDRDDVSSVVSSVVSNVLSVCCVVVVDPVSSSVSVSSSSNSVSVVVVVSD